Protein AF-A0A0K2VBG8-F1 (afdb_monomer)

Structure (mmCIF, N/CA/C/O backbone):
data_AF-A0A0K2VBG8-F1
#
_entry.id   AF-A0A0K2VBG8-F1
#
loop_
_atom_site.group_PDB
_atom_site.id
_atom_site.type_symbol
_atom_site.label_atom_id
_atom_site.label_alt_id
_atom_site.label_comp_id
_atom_site.label_asym_id
_atom_site.label_entity_id
_atom_site.label_seq_id
_atom_site.pdbx_PDB_ins_code
_atom_site.Cartn_x
_atom_site.Cartn_y
_atom_site.Cartn_z
_atom_site.occupancy
_atom_site.B_iso_or_equiv
_atom_site.auth_seq_id
_atom_site.auth_comp_id
_atom_site.auth_asym_id
_atom_site.auth_atom_id
_atom_site.pdbx_PDB_model_num
ATOM 1 N N . MET A 1 1 ? -28.329 21.927 23.639 1.00 55.88 1 MET A N 1
ATOM 2 C CA . MET A 1 1 ? -26.854 22.041 23.561 1.00 55.88 1 MET A CA 1
ATOM 3 C C . MET A 1 1 ? -26.170 21.257 24.676 1.00 55.88 1 MET A C 1
ATOM 5 O O . MET A 1 1 ? -25.236 20.538 24.361 1.00 55.88 1 MET A O 1
ATOM 9 N N . GLU A 1 2 ? -26.655 21.292 25.924 1.00 59.06 2 GLU A N 1
ATOM 10 C CA . GLU A 1 2 ? -26.082 20.496 27.032 1.00 59.06 2 GLU A CA 1
ATOM 11 C C . GLU A 1 2 ? -26.087 18.975 26.795 1.00 59.06 2 GLU A C 1
ATOM 13 O O . GLU A 1 2 ? -25.087 18.321 27.072 1.00 59.06 2 GLU A O 1
ATOM 18 N N . ASP A 1 3 ? -27.149 18.410 26.210 1.00 63.66 3 ASP A N 1
ATOM 19 C CA . ASP A 1 3 ? -27.203 16.967 25.909 1.00 63.66 3 ASP A CA 1
ATOM 20 C C . ASP A 1 3 ? -26.217 16.540 24.812 1.00 63.66 3 ASP A C 1
ATOM 22 O O . ASP A 1 3 ? -25.711 15.422 24.822 1.00 63.66 3 ASP A O 1
ATOM 26 N N . TYR A 1 4 ? -25.891 17.451 23.890 1.00 64.75 4 TYR A N 1
ATOM 27 C CA . TYR A 1 4 ? -24.921 17.203 22.822 1.00 64.75 4 TYR A CA 1
ATOM 28 C C . TYR A 1 4 ? -23.489 17.203 23.370 1.00 64.75 4 TYR A C 1
ATOM 30 O O . TYR A 1 4 ? -22.671 16.373 22.984 1.00 64.75 4 TYR A O 1
ATOM 38 N N . GLN A 1 5 ? -23.206 18.103 24.316 1.00 64.06 5 GLN A N 1
ATOM 39 C CA . GLN A 1 5 ? -21.929 18.154 25.022 1.00 64.06 5 GLN A CA 1
ATOM 40 C C . GLN A 1 5 ? -21.734 16.904 25.891 1.00 64.06 5 GLN A C 1
ATOM 42 O O . GLN A 1 5 ? -20.703 16.250 25.797 1.00 64.06 5 GLN A O 1
ATOM 47 N N . LYS A 1 6 ? -22.768 16.505 26.649 1.00 69.31 6 LYS A N 1
ATOM 48 C CA . LYS A 1 6 ? -22.758 15.268 27.448 1.00 69.31 6 LYS A CA 1
ATOM 49 C C . LYS A 1 6 ? -22.556 14.020 26.592 1.00 69.31 6 LYS A C 1
ATOM 51 O O . LYS A 1 6 ? -21.836 13.118 27.005 1.00 69.31 6 LYS A O 1
ATOM 56 N N . PHE A 1 7 ? -23.160 13.972 25.404 1.00 68.38 7 PHE A N 1
ATOM 57 C CA . PHE A 1 7 ? -22.950 12.879 24.458 1.00 68.38 7 PHE A CA 1
ATOM 58 C C . PHE A 1 7 ? -21.497 12.825 23.959 1.00 68.38 7 PHE A C 1
ATOM 60 O O . PHE A 1 7 ? -20.875 11.766 24.013 1.00 68.38 7 PHE A O 1
ATOM 67 N N . LEU A 1 8 ? -20.923 13.960 23.546 1.00 68.25 8 LEU A N 1
ATOM 68 C CA . LEU A 1 8 ? -19.526 14.033 23.094 1.00 68.25 8 LEU A CA 1
ATOM 69 C C . LEU A 1 8 ? -18.527 13.666 24.202 1.00 68.25 8 LEU A C 1
ATOM 71 O O . LEU A 1 8 ? -17.570 12.938 23.945 1.00 68.25 8 LEU A O 1
ATOM 75 N N . ASP A 1 9 ? -18.775 14.110 25.433 1.00 72.88 9 ASP A N 1
ATOM 76 C CA . ASP A 1 9 ? -17.940 13.771 26.590 1.00 72.88 9 ASP A CA 1
ATOM 77 C C . ASP A 1 9 ? -18.089 12.292 26.990 1.00 72.88 9 ASP A C 1
ATOM 79 O O . ASP A 1 9 ? -17.132 11.668 27.453 1.00 72.88 9 ASP A O 1
ATOM 83 N N . SER A 1 10 ? -19.267 11.698 26.766 1.00 79.69 10 SER A N 1
ATOM 84 C CA . SER A 1 10 ? -19.489 10.265 26.990 1.00 79.69 10 SER A CA 1
ATOM 85 C C . SER A 1 10 ? -18.790 9.383 25.955 1.00 79.69 10 SER A C 1
ATOM 87 O O . SER A 1 10 ? -18.362 8.286 26.298 1.00 79.69 10 SER A O 1
ATOM 89 N N . ASP A 1 11 ? -18.625 9.865 24.720 1.00 83.12 11 ASP A N 1
ATOM 90 C CA . ASP A 1 11 ? -17.969 9.124 23.639 1.00 83.12 11 ASP A CA 1
ATOM 91 C C . ASP A 1 11 ? -16.439 9.190 23.731 1.00 83.12 11 ASP A C 1
ATOM 93 O O . ASP A 1 11 ? -15.748 8.309 23.222 1.00 83.12 11 ASP A O 1
ATOM 97 N N . ARG A 1 12 ? -15.888 10.213 24.394 1.00 86.38 12 ARG A N 1
ATOM 98 C CA . ARG A 1 12 ? -14.443 10.397 24.542 1.00 86.38 12 ARG A CA 1
ATOM 99 C C . ARG A 1 12 ? -13.805 9.300 25.400 1.00 86.38 12 ARG A C 1
ATOM 101 O O . ARG A 1 12 ? -14.376 8.850 26.396 1.00 86.38 12 ARG A O 1
ATOM 108 N N . VAL A 1 13 ? -12.593 8.907 25.010 1.00 87.44 13 VAL A N 1
ATOM 109 C CA . VAL A 1 13 ? -11.794 7.880 25.680 1.00 87.44 13 VAL A CA 1
ATOM 110 C C . VAL A 1 13 ? -10.335 8.312 25.773 1.00 87.44 13 VAL A C 1
ATOM 112 O O . VAL A 1 13 ? -9.731 8.653 24.756 1.00 87.44 13 VAL A O 1
ATOM 115 N N . ASP A 1 14 ? -9.757 8.230 26.972 1.00 84.44 14 ASP A N 1
ATOM 116 C CA . ASP A 1 14 ? -8.347 8.540 27.229 1.00 84.44 14 ASP A CA 1
ATOM 117 C C . ASP A 1 14 ? -7.528 7.287 27.637 1.00 84.44 14 ASP A C 1
ATOM 119 O O . ASP A 1 14 ? -6.297 7.341 27.699 1.00 84.44 14 ASP A O 1
ATOM 123 N N . SER A 1 15 ? -8.169 6.127 27.867 1.00 84.56 15 SER A N 1
ATOM 124 C CA . SER A 1 15 ? -7.482 4.852 28.161 1.00 84.56 15 SER A CA 1
ATOM 125 C C . SER A 1 15 ? -8.162 3.616 27.558 1.00 84.56 15 SER A C 1
ATOM 127 O O . SER A 1 15 ? -9.363 3.611 27.306 1.00 84.56 15 SER A O 1
ATOM 129 N N . ILE A 1 16 ? -7.420 2.514 27.381 1.00 82.31 16 ILE A N 1
ATOM 130 C CA . ILE A 1 16 ? -7.996 1.253 26.872 1.00 82.31 16 ILE A CA 1
ATOM 131 C C . ILE A 1 16 ? -9.047 0.650 27.819 1.00 82.31 16 ILE A C 1
ATOM 133 O O . ILE A 1 16 ? -9.994 0.014 27.370 1.00 82.31 16 ILE A O 1
ATOM 137 N N . ARG A 1 17 ? -8.910 0.870 29.133 1.00 82.75 17 ARG A N 1
ATOM 138 C CA . ARG A 1 17 ? -9.894 0.417 30.129 1.00 82.75 17 ARG A CA 1
ATOM 139 C C . ARG A 1 17 ? -11.214 1.151 29.957 1.00 82.75 17 ARG A C 1
ATOM 141 O O . ARG A 1 17 ? -12.262 0.525 29.902 1.00 82.75 17 ARG A O 1
ATOM 148 N N . GLU A 1 18 ? -11.132 2.463 29.785 1.00 84.44 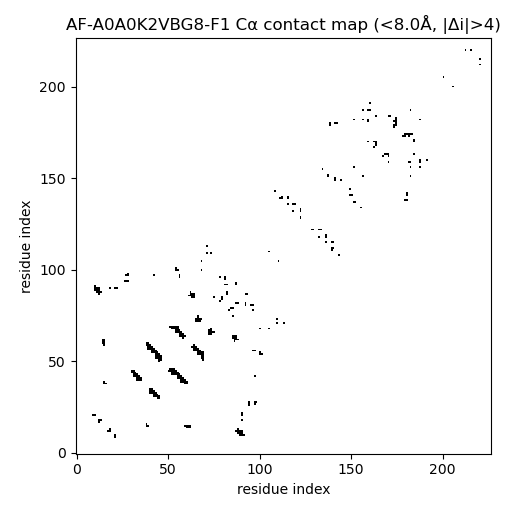18 GLU A N 1
ATOM 149 C CA . GLU A 1 18 ? -12.296 3.292 29.501 1.00 84.44 18 GLU A CA 1
ATOM 150 C C . GLU A 1 18 ? -12.928 2.923 28.149 1.00 84.44 18 GLU A C 1
ATOM 152 O O . GLU A 1 18 ? -14.151 2.892 28.043 1.00 84.44 18 GLU A O 1
ATOM 157 N N . LEU A 1 19 ? -12.123 2.545 27.144 1.00 84.00 19 LEU A N 1
ATOM 158 C CA . LEU A 1 19 ? -12.640 2.001 25.884 1.00 84.00 19 LEU A CA 1
ATOM 159 C C . LEU A 1 19 ? -13.444 0.718 26.124 1.00 84.00 19 LEU A C 1
ATOM 161 O O . LEU A 1 19 ? -14.563 0.604 25.643 1.00 84.00 19 LEU A O 1
ATOM 165 N N . LEU A 1 20 ? -12.887 -0.231 26.879 1.00 81.62 20 LEU A N 1
ATOM 166 C CA . LEU A 1 20 ? -13.519 -1.518 27.190 1.00 81.62 20 LEU A CA 1
ATOM 167 C C . LEU A 1 20 ? -14.830 -1.369 27.972 1.00 81.62 20 LEU A C 1
ATOM 169 O O . LEU A 1 20 ? -15.749 -2.165 27.781 1.00 81.62 20 LEU A O 1
ATOM 173 N N . GLU A 1 21 ? -14.900 -0.381 28.863 1.00 83.25 21 GLU A N 1
ATOM 174 C CA . GLU A 1 21 ? -16.080 -0.104 29.685 1.00 83.25 21 GLU A CA 1
ATOM 175 C C . GLU A 1 21 ? -17.174 0.625 28.901 1.00 83.25 21 GLU A C 1
ATOM 177 O O . GLU A 1 21 ? -18.350 0.284 29.029 1.00 83.25 21 GLU A O 1
ATOM 182 N N . LYS A 1 22 ? -16.799 1.619 28.086 1.00 84.44 22 LYS A N 1
ATOM 183 C CA . LYS A 1 22 ? -17.754 2.469 27.362 1.00 84.44 22 LYS A CA 1
ATOM 184 C C . LYS A 1 22 ? -18.194 1.897 26.016 1.00 84.44 22 LYS A C 1
ATOM 186 O O . LYS A 1 22 ? -19.244 2.288 25.510 1.00 84.44 22 LYS A O 1
ATOM 191 N N . PHE A 1 23 ? -17.406 1.016 25.401 1.00 82.50 23 PHE A N 1
ATOM 192 C CA . PHE A 1 23 ? -17.707 0.520 24.064 1.00 82.50 23 PHE A CA 1
ATOM 193 C C . PHE A 1 23 ? -18.925 -0.413 24.072 1.00 82.50 23 PHE A C 1
ATOM 195 O O . PHE A 1 23 ? -18.891 -1.527 24.599 1.00 82.50 23 PHE A O 1
ATOM 202 N N . ASP A 1 24 ? -20.012 0.034 23.440 1.00 82.38 24 ASP A N 1
ATOM 203 C CA . ASP A 1 24 ? -21.194 -0.799 23.248 1.00 82.38 24 ASP A CA 1
ATOM 204 C C . ASP A 1 24 ? -20.928 -1.861 22.173 1.00 82.38 24 ASP A C 1
ATOM 206 O O . ASP A 1 24 ? -20.841 -1.570 20.977 1.00 82.38 24 ASP A O 1
ATOM 210 N N . ARG A 1 25 ? -20.855 -3.124 22.605 1.00 81.75 25 ARG A N 1
ATOM 211 C CA . ARG A 1 25 ? -20.649 -4.294 21.737 1.00 81.75 25 ARG A CA 1
ATOM 212 C C . ARG A 1 25 ? -21.747 -4.474 20.689 1.00 81.75 25 ARG A C 1
ATOM 214 O O . ARG A 1 25 ? -21.520 -5.147 19.690 1.00 81.75 25 ARG A O 1
ATOM 221 N N . ARG A 1 26 ? -22.917 -3.850 20.860 1.00 79.06 26 ARG A N 1
ATOM 222 C CA . ARG A 1 26 ? -23.976 -3.829 19.834 1.00 79.06 26 ARG A CA 1
ATOM 223 C C . ARG A 1 26 ? -23.564 -3.064 18.577 1.00 79.06 26 ARG A C 1
ATOM 225 O O . ARG A 1 26 ? -24.128 -3.309 17.517 1.00 79.06 26 ARG A O 1
ATOM 232 N N . ASN A 1 27 ? -22.571 -2.179 18.679 1.00 79.88 27 ASN A N 1
ATOM 233 C CA . ASN A 1 27 ? -22.027 -1.438 17.543 1.00 79.88 27 ASN A CA 1
ATOM 234 C C . ASN A 1 27 ? -21.047 -2.263 16.700 1.00 79.88 27 ASN A C 1
ATOM 236 O O . ASN A 1 27 ? -20.559 -1.761 15.688 1.00 79.88 27 ASN A O 1
ATOM 240 N N . ILE A 1 28 ? -20.737 -3.503 17.095 1.00 84.00 28 ILE A N 1
ATOM 241 C CA . ILE A 1 28 ? -19.895 -4.404 16.310 1.00 84.00 28 ILE A CA 1
ATOM 242 C C . ILE A 1 28 ? -20.727 -4.946 15.135 1.00 84.00 28 ILE A C 1
ATOM 244 O O . ILE A 1 28 ? -21.752 -5.598 15.353 1.00 84.00 28 ILE A O 1
ATOM 248 N N . PRO A 1 29 ? -20.313 -4.710 13.875 1.00 84.44 29 PRO A N 1
ATOM 249 C CA . PRO A 1 29 ? -20.977 -5.310 12.724 1.00 84.44 29 PRO A CA 1
ATOM 250 C C . PRO A 1 29 ? -20.983 -6.845 12.792 1.00 84.44 29 PRO A C 1
ATOM 252 O O . PRO A 1 29 ? -20.017 -7.460 13.230 1.00 84.44 29 PRO A O 1
ATOM 255 N N . SER A 1 30 ? -22.034 -7.477 12.264 1.00 83.25 30 SER A N 1
ATOM 256 C CA . SER A 1 30 ? -22.142 -8.944 12.219 1.00 83.25 30 SER A CA 1
ATOM 257 C C . SER A 1 30 ? -20.940 -9.623 11.542 1.00 83.25 30 SER A C 1
ATOM 259 O O . SER A 1 30 ? -20.428 -9.115 10.538 1.00 83.25 30 SER A O 1
ATOM 261 N N . GLY A 1 31 ? -20.531 -10.790 12.053 1.00 83.12 31 GLY A N 1
ATOM 262 C CA . GLY A 1 31 ? -19.409 -11.570 11.509 1.00 83.12 31 GLY A CA 1
ATOM 263 C C . GLY A 1 31 ? -18.024 -11.034 11.889 1.00 83.12 31 GLY A C 1
ATOM 264 O O . GLY A 1 31 ? -17.063 -11.248 11.147 1.00 83.12 31 GLY A O 1
ATOM 265 N N . ILE A 1 32 ? -17.944 -10.293 12.997 1.00 90.19 32 ILE A N 1
ATOM 266 C CA . ILE A 1 32 ? -16.699 -9.807 13.589 1.00 90.19 32 ILE A CA 1
ATOM 267 C C . ILE A 1 32 ? -16.618 -10.334 15.018 1.00 90.19 32 ILE A C 1
ATOM 269 O O . ILE A 1 32 ? -17.532 -10.114 15.811 1.00 90.19 32 ILE A O 1
ATOM 273 N N . ASP A 1 33 ? -15.505 -10.981 15.333 1.00 87.81 33 ASP A N 1
ATOM 274 C CA . ASP A 1 33 ? -15.191 -11.479 16.663 1.00 87.81 33 ASP A CA 1
ATOM 275 C C . ASP A 1 33 ? -14.290 -10.485 17.402 1.00 87.81 33 ASP A C 1
ATOM 277 O O . ASP A 1 33 ? -13.347 -9.927 16.831 1.00 87.81 33 ASP A O 1
ATOM 281 N N . GLU A 1 34 ? -14.584 -10.266 18.683 1.00 90.38 34 GLU A N 1
ATOM 282 C CA . GLU A 1 34 ? -13.767 -9.475 19.606 1.00 90.38 34 GLU A CA 1
ATOM 283 C C . GLU A 1 34 ? -12.874 -10.413 20.430 1.00 90.38 34 GLU A C 1
ATOM 285 O O . GLU A 1 34 ? -13.344 -11.351 21.074 1.00 90.38 34 GLU A O 1
ATOM 290 N N . ILE A 1 35 ? -11.575 -10.129 20.452 1.00 88.75 35 ILE A N 1
ATOM 291 C CA . ILE A 1 35 ? -10.572 -10.804 21.269 1.00 88.75 35 ILE A CA 1
ATOM 292 C C . ILE A 1 35 ? -9.856 -9.750 22.107 1.00 88.75 35 ILE A C 1
ATOM 294 O O . ILE A 1 35 ? -9.122 -8.915 21.584 1.00 88.75 35 ILE A O 1
ATOM 298 N N . SER A 1 36 ? -10.012 -9.835 23.423 1.00 84.00 36 SER A N 1
ATOM 299 C CA . SER A 1 36 ? -9.360 -8.933 24.375 1.00 84.00 36 SER A CA 1
ATOM 300 C C . SER A 1 36 ? -8.302 -9.699 25.179 1.00 84.00 36 SER A C 1
ATOM 302 O O . SER A 1 36 ? -8.616 -10.688 25.843 1.00 84.00 36 SER A O 1
ATOM 304 N N . ARG A 1 37 ? -7.029 -9.279 25.101 1.00 82.31 37 ARG A N 1
ATOM 305 C CA . ARG A 1 37 ? -5.892 -9.878 25.834 1.00 82.31 37 ARG A CA 1
ATOM 306 C C . ARG A 1 37 ? -4.874 -8.810 26.230 1.00 82.31 37 ARG A C 1
ATOM 308 O O . ARG A 1 37 ? -4.533 -7.974 25.410 1.00 82.31 37 ARG A O 1
ATOM 315 N N . ASN A 1 38 ? -4.333 -8.888 27.451 1.00 73.00 38 ASN A N 1
ATOM 316 C CA . ASN A 1 38 ? -3.189 -8.083 27.916 1.00 73.00 38 ASN A CA 1
ATOM 317 C C . ASN A 1 38 ? -3.294 -6.570 27.611 1.00 73.00 38 ASN A C 1
ATOM 319 O O . ASN A 1 38 ? -2.364 -5.999 27.053 1.00 73.00 38 ASN A O 1
ATOM 323 N N . ASN A 1 39 ? -4.416 -5.923 27.954 1.00 81.19 39 ASN A N 1
ATOM 324 C CA . ASN A 1 39 ? -4.671 -4.503 27.643 1.00 81.19 39 ASN A CA 1
ATOM 325 C C . ASN A 1 39 ? -4.640 -4.153 26.137 1.00 81.19 39 ASN A C 1
ATOM 327 O O . ASN A 1 39 ? -4.465 -2.994 25.769 1.00 81.19 39 ASN A O 1
ATOM 331 N N . GLU A 1 40 ? -4.852 -5.131 25.261 1.00 86.12 40 GLU A N 1
ATOM 332 C CA . GLU A 1 40 ? -5.076 -4.931 23.834 1.00 86.12 40 GLU A CA 1
ATOM 333 C C . GLU A 1 40 ? -6.457 -5.470 23.452 1.00 86.12 40 GLU A C 1
ATOM 335 O O . GLU A 1 40 ? -6.916 -6.493 23.975 1.00 86.12 40 GLU A O 1
ATOM 340 N N . MET A 1 41 ? -7.104 -4.791 22.509 1.00 88.12 41 MET A N 1
ATOM 341 C CA . MET A 1 41 ? -8.331 -5.267 21.875 1.00 88.12 41 MET A CA 1
ATOM 342 C C . MET A 1 41 ? -8.047 -5.588 20.417 1.00 88.12 41 MET A C 1
ATOM 344 O O . MET A 1 41 ? -7.433 -4.796 19.703 1.00 88.12 41 MET A O 1
ATOM 348 N N . MET A 1 42 ? -8.511 -6.738 19.958 1.00 91.38 42 MET A N 1
ATOM 349 C CA . MET A 1 42 ? -8.444 -7.142 18.566 1.00 91.38 42 MET A CA 1
ATOM 350 C C . MET A 1 42 ? -9.841 -7.495 18.082 1.00 91.38 42 MET A C 1
ATOM 352 O O . MET A 1 42 ? -10.545 -8.275 18.707 1.00 91.38 42 MET A O 1
ATOM 356 N N . PHE A 1 43 ? -10.222 -6.940 16.945 1.00 92.62 43 PHE A N 1
ATOM 357 C CA . PHE A 1 43 ? -11.432 -7.291 16.225 1.00 92.62 43 PHE A CA 1
ATOM 358 C C . PHE A 1 43 ? -11.021 -7.963 14.926 1.00 92.62 43 PHE A C 1
ATOM 360 O O . PHE A 1 43 ? -10.133 -7.455 14.237 1.00 92.62 43 PHE A O 1
ATOM 367 N N . LEU A 1 44 ? -11.643 -9.079 14.574 1.00 93.38 44 LEU A N 1
ATOM 368 C CA . LEU A 1 44 ? -11.330 -9.792 13.340 1.00 93.38 44 LEU A CA 1
ATOM 369 C C . LEU A 1 44 ? -12.588 -10.304 12.660 1.00 93.38 44 LEU A C 1
ATOM 371 O O . LEU A 1 44 ? -13.563 -10.637 13.319 1.00 93.38 44 LEU A O 1
ATOM 375 N N . SER A 1 45 ? -12.555 -10.371 11.335 1.00 92.44 45 SER A N 1
ATOM 376 C CA . SER A 1 45 ? -13.566 -11.068 10.547 1.00 92.44 45 SER A CA 1
ATOM 377 C C . SER A 1 45 ? -12.902 -12.240 9.846 1.00 92.44 45 SER A C 1
ATOM 379 O O . SER A 1 45 ? -11.913 -12.049 9.134 1.00 92.44 45 SER A O 1
ATOM 381 N N . PHE A 1 46 ? -13.423 -13.441 10.074 1.00 88.69 46 PHE A N 1
ATOM 382 C CA . PHE A 1 46 ? -12.916 -14.668 9.473 1.00 88.69 46 PHE A CA 1
ATOM 383 C C . PHE A 1 46 ? -13.791 -15.084 8.290 1.00 88.69 46 PHE A C 1
ATOM 385 O O . PHE A 1 46 ? -15.018 -15.116 8.389 1.00 88.69 46 PHE A O 1
ATOM 392 N N . ASP A 1 47 ? -13.149 -15.390 7.171 1.00 87.19 47 ASP A N 1
ATOM 393 C CA . ASP A 1 47 ? -13.784 -15.973 6.002 1.00 87.19 47 ASP A CA 1
ATOM 394 C C . ASP A 1 47 ? -13.693 -17.499 6.091 1.00 87.19 47 ASP A C 1
ATOM 396 O O . ASP A 1 47 ? -12.623 -18.090 5.938 1.00 87.19 47 ASP A O 1
ATOM 400 N N . TRP A 1 48 ? -14.834 -18.134 6.353 1.00 85.19 48 TRP A N 1
ATOM 401 C CA . TRP A 1 48 ? -14.935 -19.584 6.489 1.00 85.19 48 TRP A CA 1
ATOM 402 C C . TRP A 1 48 ? -14.746 -20.335 5.168 1.00 85.19 48 TRP A C 1
ATOM 404 O O . TRP A 1 48 ? -14.350 -21.498 5.206 1.00 85.19 48 TRP A O 1
ATOM 414 N N . GLU A 1 49 ? -15.007 -19.704 4.019 1.00 86.38 49 GLU A N 1
ATOM 415 C CA . GLU A 1 49 ? -14.867 -20.352 2.709 1.00 86.38 49 GLU A CA 1
ATOM 416 C C . GLU A 1 49 ? -13.393 -20.488 2.330 1.00 86.38 49 GLU A C 1
ATOM 418 O O . GLU A 1 49 ? -12.939 -21.564 1.944 1.00 86.38 49 GLU A O 1
ATOM 423 N N . ASN A 1 50 ? -12.637 -19.401 2.501 1.00 82.12 50 ASN A N 1
ATOM 424 C CA . ASN A 1 50 ? -11.214 -19.349 2.168 1.00 82.12 50 ASN A CA 1
ATOM 425 C C . ASN A 1 50 ? -10.300 -19.737 3.343 1.00 82.12 50 ASN A C 1
ATOM 427 O O . ASN A 1 50 ? -9.097 -19.874 3.152 1.00 82.12 50 ASN A O 1
ATOM 431 N N . GLN A 1 51 ? -10.857 -19.942 4.542 1.00 86.12 51 GLN A N 1
ATOM 432 C CA . GLN A 1 51 ? -10.124 -20.216 5.788 1.00 86.12 51 GLN A CA 1
ATOM 433 C C . GLN A 1 51 ? -9.083 -19.141 6.136 1.00 86.12 51 GLN A C 1
ATOM 435 O O . GLN A 1 51 ? -8.010 -19.430 6.668 1.00 86.12 51 GLN A O 1
ATOM 440 N N . GLU A 1 52 ? -9.409 -17.880 5.867 1.00 86.00 52 GLU A N 1
ATOM 441 C CA . GLU A 1 52 ? -8.498 -16.752 6.043 1.00 86.00 52 GLU A CA 1
ATOM 442 C C . GLU A 1 52 ? -9.139 -15.627 6.859 1.00 86.00 52 GLU A C 1
ATOM 444 O O . GLU A 1 52 ? -10.351 -15.414 6.856 1.00 86.00 52 GLU A O 1
ATOM 449 N N . ILE A 1 53 ? -8.308 -14.846 7.551 1.00 88.12 53 ILE A N 1
ATOM 450 C CA . ILE A 1 53 ? -8.767 -13.604 8.178 1.00 88.12 53 ILE A CA 1
ATOM 451 C C . ILE A 1 53 ? -9.015 -12.590 7.062 1.00 88.12 53 ILE A C 1
ATOM 453 O O . ILE A 1 53 ? -8.084 -12.193 6.371 1.00 88.12 53 ILE A O 1
ATOM 457 N N . ARG A 1 54 ? -10.254 -12.124 6.902 1.00 87.69 54 ARG A N 1
ATOM 458 C CA . ARG A 1 54 ? -10.611 -11.122 5.892 1.00 87.69 54 ARG A CA 1
ATOM 459 C C . ARG A 1 54 ? -10.082 -9.740 6.256 1.00 87.69 54 ARG A C 1
ATOM 461 O O . ARG A 1 54 ? -9.529 -9.044 5.411 1.00 87.69 54 ARG A O 1
ATOM 468 N N . PHE A 1 55 ? -10.239 -9.334 7.511 1.00 91.69 55 PHE A N 1
ATOM 469 C CA . PHE A 1 55 ? -9.656 -8.105 8.042 1.00 91.69 55 PHE A CA 1
ATOM 470 C C . PHE A 1 55 ? -9.502 -8.189 9.556 1.00 91.69 55 PHE A C 1
ATOM 472 O O . PHE A 1 55 ? -10.177 -8.980 10.219 1.00 91.69 55 PHE A O 1
ATOM 479 N N . SER A 1 56 ? -8.644 -7.334 10.105 1.00 93.12 56 SER A N 1
ATOM 480 C CA . SER A 1 56 ? -8.528 -7.143 11.544 1.00 93.12 56 SER A CA 1
ATOM 481 C C . SER A 1 56 ? -8.239 -5.691 11.923 1.00 93.12 56 SER A C 1
ATOM 483 O O . SER A 1 56 ? -7.616 -4.927 11.184 1.00 93.12 56 SER A O 1
ATOM 485 N N . LEU A 1 57 ? -8.717 -5.307 13.101 1.00 93.44 57 LEU A N 1
ATOM 486 C CA . LEU A 1 57 ? -8.395 -4.062 13.782 1.00 93.44 57 LEU A CA 1
ATOM 487 C C . LEU A 1 57 ? -7.785 -4.426 15.129 1.00 93.44 57 LEU A C 1
ATOM 489 O O . LEU A 1 57 ? -8.439 -5.047 15.959 1.00 93.44 57 LEU A O 1
ATOM 493 N N . LYS A 1 58 ? -6.550 -4.002 15.364 1.00 92.69 58 LYS A N 1
ATOM 494 C CA . LYS A 1 58 ? -5.890 -4.099 16.662 1.00 92.69 58 LYS A CA 1
ATOM 495 C C . LYS A 1 58 ? -5.798 -2.714 17.291 1.00 92.69 58 LYS A C 1
ATOM 497 O O . LYS A 1 58 ? -5.293 -1.785 16.664 1.00 92.69 58 LYS A O 1
ATOM 502 N N . VAL A 1 59 ? -6.242 -2.599 18.536 1.00 91.88 59 VAL A N 1
ATOM 503 C CA . VAL A 1 59 ? -6.104 -1.423 19.395 1.00 91.88 59 VAL A CA 1
ATOM 504 C C . VAL A 1 59 ? -5.131 -1.772 20.516 1.00 91.88 59 VAL A C 1
ATOM 506 O O . VAL A 1 59 ? -5.365 -2.692 21.298 1.00 91.88 59 VAL A O 1
ATOM 509 N N . GLN A 1 60 ? -4.014 -1.055 20.555 1.00 90.38 60 GLN A N 1
ATOM 510 C CA . GLN A 1 60 ? -2.969 -1.219 21.563 1.00 90.38 60 GLN A CA 1
ATOM 511 C C . GLN A 1 60 ? -3.330 -0.472 22.856 1.00 90.38 60 GLN A C 1
ATOM 513 O O . GLN A 1 60 ? -4.166 0.431 22.848 1.00 90.38 60 GLN A O 1
ATOM 518 N N . GLU A 1 61 ? -2.639 -0.781 23.954 1.00 87.06 61 GLU A N 1
ATOM 519 C CA . GLU A 1 61 ? -2.845 -0.143 25.266 1.00 87.06 61 GLU A CA 1
ATOM 520 C C . GLU A 1 61 ? -2.760 1.395 25.221 1.00 87.06 61 GLU A C 1
ATOM 522 O O . GLU A 1 61 ? -3.513 2.098 25.891 1.00 87.06 61 GLU A O 1
ATOM 527 N N . ASN A 1 62 ? -1.879 1.932 24.375 1.00 87.75 62 ASN A N 1
ATOM 528 C CA . ASN A 1 62 ? -1.697 3.371 24.151 1.00 87.75 62 ASN A CA 1
ATOM 529 C C . ASN A 1 62 ? -2.720 3.987 23.170 1.00 87.75 62 ASN A C 1
ATOM 531 O O . ASN A 1 62 ? -2.480 5.083 22.647 1.00 87.75 62 ASN A O 1
ATOM 535 N N . LEU A 1 63 ? -3.803 3.259 22.878 1.00 87.19 63 LEU A N 1
ATOM 536 C CA . LEU A 1 63 ? -4.868 3.585 21.928 1.00 87.19 63 LEU A CA 1
ATOM 537 C C . LEU A 1 63 ? -4.415 3.712 20.467 1.00 87.19 63 LEU A C 1
ATOM 539 O O . LEU A 1 63 ? -5.193 4.165 19.627 1.00 87.19 63 LEU A O 1
ATOM 543 N N . LYS A 1 64 ? -3.182 3.312 20.122 1.00 90.31 64 LYS A N 1
ATOM 544 C CA . LYS A 1 64 ? -2.754 3.235 18.720 1.00 90.31 64 LYS A CA 1
ATOM 545 C C . LYS A 1 64 ? -3.456 2.090 18.011 1.00 90.31 64 LYS A C 1
ATOM 547 O O . LYS A 1 64 ? -3.681 1.027 18.590 1.00 90.31 64 LYS A O 1
ATOM 552 N N . ILE A 1 65 ? -3.733 2.305 16.732 1.00 91.81 65 ILE A N 1
ATOM 553 C CA . ILE A 1 65 ? -4.429 1.332 15.896 1.00 91.81 65 ILE A CA 1
ATOM 554 C C . ILE A 1 65 ? -3.501 0.700 14.867 1.00 91.81 65 ILE A C 1
ATOM 556 O O . ILE A 1 65 ? -2.627 1.353 14.293 1.00 91.81 65 ILE A O 1
ATOM 560 N N . GLN A 1 66 ? -3.734 -0.578 14.603 1.00 91.44 66 GLN A N 1
ATOM 561 C CA . GLN A 1 66 ? -3.202 -1.286 13.451 1.00 91.44 66 GLN A CA 1
ATOM 562 C C . GLN A 1 66 ? -4.374 -1.932 12.720 1.00 91.44 66 GLN A C 1
ATOM 564 O O . GLN A 1 66 ? -5.210 -2.595 13.328 1.00 91.44 66 GLN A O 1
ATOM 569 N N . LEU A 1 67 ? -4.446 -1.697 11.418 1.00 91.56 67 LEU A N 1
ATOM 570 C CA . LEU A 1 67 ? -5.527 -2.156 10.561 1.00 91.56 67 LEU A CA 1
ATOM 571 C C . LEU A 1 67 ? -4.937 -3.111 9.539 1.00 91.56 67 LEU A C 1
ATOM 573 O O . LEU A 1 67 ? -3.923 -2.785 8.920 1.00 91.56 67 LEU A O 1
ATOM 577 N N . TYR A 1 68 ? -5.583 -4.248 9.340 1.00 89.88 68 TYR A N 1
ATOM 578 C CA . TYR A 1 68 ? -5.192 -5.220 8.335 1.00 89.88 68 TYR A CA 1
ATOM 579 C C . TYR A 1 68 ? -6.396 -5.614 7.490 1.00 89.88 68 TYR A C 1
ATOM 581 O O . TYR A 1 68 ? -7.497 -5.784 8.006 1.00 89.88 68 TYR A O 1
ATOM 589 N N . HIS A 1 69 ? -6.177 -5.787 6.193 1.00 87.94 69 HIS A N 1
ATOM 590 C CA . HIS A 1 69 ? -7.080 -6.497 5.296 1.00 87.94 69 HIS A CA 1
ATOM 591 C C . HIS A 1 69 ? -6.309 -7.698 4.755 1.00 87.94 69 HIS A C 1
ATOM 593 O O . HIS A 1 69 ? -5.281 -7.529 4.098 1.00 87.94 69 HIS A O 1
ATOM 599 N N . GLN A 1 70 ? -6.762 -8.909 5.066 1.00 84.56 70 GLN A N 1
ATOM 600 C CA . GLN A 1 70 ? -6.001 -10.142 4.867 1.00 84.56 70 GLN A CA 1
ATOM 601 C C . GLN A 1 70 ? -4.608 -10.051 5.513 1.00 84.56 70 GLN A C 1
ATOM 603 O O . GLN A 1 70 ? -4.484 -9.743 6.698 1.00 84.56 70 GLN A O 1
ATOM 608 N N . THR A 1 71 ? -3.546 -10.273 4.739 1.00 80.75 71 THR A N 1
ATOM 609 C CA . THR A 1 71 ? -2.148 -10.184 5.188 1.00 80.75 71 THR A CA 1
ATOM 610 C C . THR A 1 71 ? -1.558 -8.778 5.041 1.00 80.75 71 THR A C 1
ATOM 612 O O . THR A 1 71 ? -0.359 -8.572 5.250 1.00 80.75 71 THR A O 1
ATOM 615 N N . MET A 1 72 ? -2.375 -7.796 4.650 1.00 81.94 72 MET A N 1
ATOM 616 C CA . MET A 1 72 ? -1.928 -6.460 4.280 1.00 81.94 72 MET A CA 1
ATOM 617 C C . MET A 1 72 ? -2.244 -5.433 5.351 1.00 81.94 72 MET A C 1
ATOM 619 O O . MET A 1 72 ? -3.407 -5.228 5.687 1.00 81.94 72 MET A O 1
ATOM 623 N N . GLN A 1 73 ? -1.221 -4.728 5.831 1.00 87.31 73 GLN A N 1
ATOM 624 C CA . GLN A 1 73 ? -1.431 -3.596 6.723 1.00 87.31 73 GLN A CA 1
ATOM 625 C C . GLN A 1 73 ? -1.984 -2.401 5.937 1.00 87.31 73 GLN A C 1
ATOM 627 O O . GLN A 1 73 ? -1.397 -1.966 4.946 1.00 87.31 73 GLN A O 1
ATOM 632 N N . ILE A 1 74 ? -3.106 -1.850 6.394 1.00 86.19 74 ILE A N 1
ATOM 633 C CA . ILE A 1 74 ? -3.717 -0.666 5.794 1.00 86.19 74 ILE A CA 1
ATOM 634 C C . ILE A 1 74 ? -2.996 0.581 6.323 1.00 86.19 74 ILE A C 1
ATOM 636 O O . ILE A 1 74 ? -2.902 0.768 7.544 1.00 86.19 74 ILE A O 1
ATOM 640 N N . PRO A 1 75 ? -2.508 1.466 5.438 1.00 84.44 75 PRO A N 1
ATOM 641 C CA . PRO A 1 75 ? -1.920 2.731 5.844 1.00 84.44 75 PRO A CA 1
ATOM 642 C C . PRO A 1 75 ? -2.914 3.606 6.612 1.00 84.44 75 PRO A C 1
ATOM 644 O O . PRO A 1 75 ? -4.052 3.810 6.195 1.00 84.44 75 PRO A O 1
ATOM 647 N N . LEU A 1 76 ? -2.454 4.233 7.696 1.00 86.69 76 LEU A N 1
ATOM 648 C CA . LEU A 1 76 ? -3.291 5.140 8.492 1.00 86.69 76 LEU A CA 1
ATOM 649 C C . LEU A 1 76 ? -3.758 6.373 7.704 1.00 86.69 76 LEU A C 1
ATOM 651 O O . LEU A 1 76 ? -4.741 7.003 8.084 1.00 86.69 76 LEU A O 1
ATOM 655 N N . SER A 1 77 ? -3.087 6.709 6.594 1.00 83.88 77 SER A N 1
ATOM 656 C CA . SER A 1 77 ? -3.544 7.733 5.646 1.00 83.88 77 SER A CA 1
ATOM 657 C C . SER A 1 77 ? -4.956 7.473 5.134 1.00 83.88 77 SER A C 1
ATOM 659 O O . SER A 1 77 ? -5.710 8.427 4.950 1.00 83.88 77 SER A O 1
ATOM 661 N N . ASP A 1 78 ? -5.317 6.204 4.950 1.00 81.56 78 ASP A N 1
ATOM 662 C CA . ASP A 1 78 ? -6.557 5.798 4.290 1.00 81.56 78 ASP A CA 1
ATOM 663 C C . ASP A 1 78 ? -7.757 5.955 5.238 1.00 81.56 78 ASP A C 1
ATOM 665 O O . ASP A 1 78 ? -8.880 6.200 4.801 1.00 81.56 78 ASP A O 1
ATOM 669 N N . VAL A 1 79 ? -7.499 5.950 6.550 1.00 86.81 79 VAL A N 1
ATOM 670 C CA . VAL A 1 79 ? -8.497 6.126 7.617 1.00 86.81 79 VAL A CA 1
ATOM 671 C C . VAL A 1 79 ? -8.387 7.464 8.353 1.00 86.81 79 VAL A C 1
ATOM 673 O O . VAL A 1 79 ? -9.033 7.652 9.383 1.00 86.81 79 VAL A O 1
ATOM 676 N N . ARG A 1 80 ? -7.623 8.439 7.834 1.00 86.62 80 ARG A N 1
ATOM 677 C CA . ARG A 1 80 ? -7.489 9.781 8.452 1.00 86.62 80 ARG A CA 1
ATOM 678 C C . ARG A 1 80 ? -8.815 10.512 8.646 1.00 86.62 80 ARG A C 1
ATOM 680 O O . ARG A 1 80 ? -8.922 11.369 9.519 1.00 86.62 80 ARG A O 1
ATOM 687 N N . HIS A 1 81 ? -9.802 10.191 7.815 1.00 85.44 81 HIS A N 1
ATOM 688 C CA . HIS A 1 81 ? -11.154 10.729 7.911 1.00 85.44 81 HIS A CA 1
ATOM 689 C C . HIS A 1 81 ? -11.912 10.215 9.151 1.00 85.44 81 HIS A C 1
ATOM 691 O O . HIS A 1 81 ? -12.845 10.877 9.590 1.00 85.44 81 HIS A O 1
ATOM 697 N N . ILE A 1 82 ? -11.481 9.088 9.736 1.00 86.50 82 ILE A N 1
ATOM 698 C CA . ILE A 1 82 ? -12.052 8.477 10.947 1.00 86.50 82 ILE A CA 1
ATOM 699 C C . ILE A 1 82 ? -11.168 8.779 12.167 1.00 86.50 82 ILE A C 1
ATOM 701 O O . ILE A 1 82 ? -11.651 9.289 13.176 1.00 86.50 82 ILE A O 1
ATOM 705 N N . CYS A 1 83 ? -9.857 8.529 12.059 1.00 85.38 83 CYS A N 1
ATOM 706 C CA . CYS A 1 83 ? -8.873 8.762 13.121 1.00 85.38 83 CYS A CA 1
ATOM 707 C C . CYS A 1 83 ? -7.774 9.721 12.645 1.00 85.38 83 CYS A C 1
ATOM 709 O O . CYS A 1 83 ? -6.874 9.337 11.897 1.00 85.38 83 CYS A O 1
ATOM 711 N N . LYS A 1 84 ? -7.807 10.970 13.124 1.00 77.44 84 LYS A N 1
ATOM 712 C CA . LYS A 1 84 ? -6.837 12.008 12.728 1.00 77.44 84 LYS A CA 1
ATOM 713 C C . LYS A 1 84 ? -5.429 11.771 13.287 1.00 77.44 84 LYS A C 1
ATOM 715 O O . LYS A 1 84 ? -4.451 12.002 12.582 1.00 77.44 84 LYS A O 1
ATOM 720 N N . GLU A 1 85 ? -5.318 11.292 14.527 1.00 74.44 85 GLU A N 1
ATOM 721 C CA . GLU A 1 85 ? -4.052 11.263 15.282 1.00 74.44 85 GLU A CA 1
ATOM 722 C C . GLU A 1 85 ? -3.414 9.871 15.399 1.00 74.44 85 GLU A C 1
ATOM 724 O O . GLU A 1 85 ? -2.575 9.637 16.266 1.00 74.44 85 GLU A O 1
ATOM 729 N N . SER A 1 86 ? -3.786 8.918 14.533 1.00 80.31 86 SER A N 1
ATOM 730 C CA . SER A 1 86 ? -3.319 7.515 14.624 1.00 80.31 86 SER A CA 1
ATOM 731 C C . SER A 1 86 ? -3.654 6.821 15.958 1.00 80.31 86 SER A C 1
ATOM 733 O O . SER A 1 86 ? -3.133 5.743 16.250 1.00 80.31 86 SER A O 1
ATOM 735 N N . LYS A 1 87 ? -4.517 7.449 16.760 1.00 88.19 87 LYS A N 1
ATOM 736 C CA . LYS A 1 87 ? -5.006 6.994 18.054 1.00 88.19 87 LYS A CA 1
ATOM 737 C C . LYS A 1 87 ? -6.523 7.075 18.087 1.00 88.19 87 LYS A C 1
ATOM 739 O O . LYS A 1 87 ? -7.112 7.937 17.430 1.00 88.19 87 LYS A O 1
ATOM 744 N N . ILE A 1 88 ? -7.120 6.191 18.872 1.00 87.56 88 ILE A N 1
ATOM 745 C CA . ILE A 1 88 ? -8.536 6.256 19.214 1.00 87.56 88 ILE A CA 1
ATOM 746 C C . ILE A 1 88 ? -8.718 7.321 20.289 1.00 87.56 88 ILE A C 1
ATOM 748 O O . ILE A 1 88 ? -8.056 7.279 21.319 1.00 87.56 88 ILE A O 1
ATOM 752 N N . THR A 1 89 ? -9.600 8.275 20.027 1.00 88.44 89 THR A N 1
ATOM 753 C CA . THR A 1 89 ? -10.006 9.330 20.966 1.00 88.44 89 THR A CA 1
ATOM 754 C C . THR A 1 89 ? -11.471 9.195 21.370 1.00 88.44 89 THR A C 1
ATOM 756 O O . THR A 1 89 ? -11.907 9.859 22.305 1.00 88.44 89 THR A O 1
ATOM 759 N N . ALA A 1 90 ? -12.243 8.381 20.642 1.00 88.44 90 ALA A N 1
ATOM 760 C CA . ALA A 1 90 ? -13.670 8.203 20.859 1.00 88.44 90 ALA A CA 1
ATOM 761 C C . ALA A 1 90 ? -14.122 6.762 20.575 1.00 88.44 90 ALA A C 1
ATOM 763 O O . ALA A 1 90 ? -13.606 6.123 19.655 1.00 88.44 90 ALA A O 1
ATOM 764 N N . THR A 1 91 ? -15.103 6.252 21.324 1.00 88.31 91 THR A N 1
ATOM 765 C CA . THR A 1 91 ? -15.608 4.875 21.159 1.00 88.31 91 THR A CA 1
ATOM 766 C C . THR A 1 91 ? -16.232 4.656 19.778 1.00 88.31 91 THR A C 1
ATOM 768 O O . THR A 1 91 ? -16.024 3.615 19.148 1.00 88.31 91 THR A O 1
ATOM 771 N N . SER A 1 92 ? -16.917 5.675 19.253 1.00 88.00 92 SER A N 1
ATOM 772 C CA . SER A 1 92 ? -17.551 5.679 17.931 1.00 88.00 92 SER A CA 1
ATOM 773 C C . SER A 1 92 ? -16.568 5.447 16.775 1.00 88.00 92 SER A C 1
ATOM 775 O O . SER A 1 92 ? -16.948 4.901 15.730 1.00 88.00 92 SER A O 1
ATOM 777 N N . GLN A 1 93 ? -15.287 5.793 16.956 1.00 90.56 93 GLN A N 1
ATOM 778 C CA . GLN A 1 93 ? -14.247 5.548 15.955 1.00 90.56 93 GLN A CA 1
ATOM 779 C C . GLN A 1 93 ? -14.016 4.055 15.739 1.00 90.56 93 GLN A C 1
ATOM 781 O O . GLN A 1 93 ? -13.813 3.651 14.599 1.00 90.56 93 GLN A O 1
ATOM 786 N N . VAL A 1 94 ? -14.103 3.222 16.783 1.00 90.38 94 VAL A N 1
ATOM 787 C CA . VAL A 1 94 ? -13.952 1.764 16.649 1.00 90.38 94 VAL A CA 1
ATOM 788 C C . VAL A 1 94 ? -15.041 1.211 15.730 1.00 90.38 94 VAL A C 1
ATOM 790 O O . VAL A 1 94 ? -14.728 0.582 14.724 1.00 90.38 94 VAL A O 1
ATOM 793 N N . GLY A 1 95 ? -16.315 1.508 16.011 1.00 88.94 95 GLY A N 1
ATOM 794 C CA . GLY A 1 95 ? -17.437 1.046 15.182 1.00 88.94 95 GLY A CA 1
ATOM 795 C C . GLY A 1 95 ? -17.358 1.555 13.738 1.00 88.94 95 GLY A C 1
ATOM 796 O O . GLY A 1 95 ? -17.610 0.808 12.787 1.00 88.94 95 GLY A O 1
ATOM 797 N N . SER A 1 96 ? -16.922 2.806 13.562 1.00 90.50 96 SER A N 1
ATOM 798 C CA . SER A 1 96 ? -16.694 3.407 12.243 1.00 90.50 96 SER A CA 1
ATOM 799 C C . SER A 1 96 ? -15.567 2.706 11.477 1.00 90.50 96 SER A C 1
ATOM 801 O O . SER A 1 96 ? -15.730 2.399 10.298 1.00 90.50 96 SER A O 1
ATOM 803 N N . LEU A 1 97 ? -14.448 2.392 12.141 1.00 91.25 97 LEU A N 1
ATOM 804 C CA . LEU A 1 97 ? -13.330 1.644 11.558 1.00 91.25 97 LEU A CA 1
ATOM 805 C C . LEU A 1 97 ? -13.750 0.224 11.166 1.00 91.25 97 LEU A C 1
ATOM 807 O O . LEU A 1 97 ? -13.423 -0.216 10.068 1.00 91.25 97 LEU A O 1
ATOM 811 N N . LEU A 1 98 ? -14.504 -0.480 12.014 1.00 91.19 98 LEU A N 1
ATOM 812 C CA . LEU A 1 98 ? -15.009 -1.824 11.706 1.00 91.19 98 LEU A CA 1
ATOM 813 C C . LEU A 1 98 ? -15.960 -1.814 10.505 1.00 91.19 98 LEU A C 1
ATOM 815 O O . LEU A 1 98 ? -15.860 -2.665 9.621 1.00 91.19 98 LEU A O 1
ATOM 819 N N . SER A 1 99 ? -16.850 -0.825 10.437 1.00 89.12 99 SER A N 1
ATOM 820 C CA . SER A 1 99 ? -17.770 -0.646 9.306 1.00 89.12 99 SER A CA 1
ATOM 821 C C . SER A 1 99 ? -17.022 -0.304 8.013 1.00 89.12 99 SER A C 1
ATOM 823 O O . SER A 1 99 ? -17.334 -0.833 6.942 1.00 89.12 99 SER A O 1
ATOM 825 N N . TYR A 1 100 ? -15.986 0.530 8.112 1.00 89.75 100 TYR A N 1
ATOM 826 C CA . TYR A 1 100 ? -15.093 0.835 7.000 1.00 89.75 100 TYR A CA 1
ATOM 827 C C . TYR A 1 100 ? -14.357 -0.421 6.519 1.00 89.75 100 TYR A C 1
ATOM 829 O O . TYR A 1 100 ? -14.423 -0.741 5.339 1.00 89.75 100 TYR A O 1
ATOM 837 N N . LEU A 1 101 ? -13.742 -1.190 7.420 1.00 88.56 101 LEU A N 1
ATOM 838 C CA . LEU A 1 101 ? -13.034 -2.429 7.080 1.00 88.56 101 LEU A CA 1
ATOM 839 C C . LEU A 1 101 ? -13.948 -3.474 6.435 1.00 88.56 101 LEU A C 1
ATOM 841 O O . LEU A 1 101 ? -13.552 -4.126 5.473 1.00 88.56 101 LEU A O 1
ATOM 845 N N . LYS A 1 102 ? -15.189 -3.598 6.918 1.00 87.69 102 LYS A N 1
ATOM 846 C CA . LYS A 1 102 ? -16.183 -4.516 6.349 1.00 87.69 102 LYS A CA 1
ATOM 847 C C . LYS A 1 102 ? -16.624 -4.116 4.940 1.00 87.69 102 LYS A C 1
ATOM 849 O O . LYS A 1 102 ? -16.892 -4.989 4.117 1.00 87.69 102 LYS A O 1
ATOM 854 N N . SER A 1 103 ? -16.716 -2.815 4.667 1.00 87.38 103 SER A N 1
ATOM 855 C CA . SER A 1 103 ? -17.073 -2.289 3.341 1.00 87.38 103 SER A CA 1
ATOM 856 C C . SER A 1 103 ? -15.872 -2.144 2.403 1.00 87.38 103 SER A C 1
ATOM 858 O O . SER A 1 103 ? -16.054 -1.973 1.195 1.00 87.38 103 SER A O 1
ATOM 860 N N . LEU A 1 104 ? -14.651 -2.239 2.935 1.00 82.06 104 LEU A N 1
ATOM 861 C CA . LEU A 1 104 ? -13.437 -2.118 2.155 1.00 82.06 104 LEU A CA 1
ATOM 862 C C . LEU A 1 104 ? -13.355 -3.262 1.144 1.00 82.06 104 LEU A C 1
ATOM 864 O O . LEU A 1 104 ? -13.331 -4.444 1.480 1.00 82.06 104 LEU A O 1
ATOM 868 N N . THR A 1 105 ? -13.284 -2.881 -0.123 1.00 73.06 105 THR A N 1
ATOM 869 C CA . THR A 1 105 ? -12.874 -3.772 -1.201 1.00 73.06 105 THR A CA 1
ATOM 870 C C . THR A 1 105 ? -11.386 -3.551 -1.425 1.00 73.06 105 THR A C 1
ATOM 872 O O . THR A 1 105 ? -10.912 -2.412 -1.413 1.00 73.06 105 THR A O 1
ATOM 875 N N . CYS A 1 106 ? -10.620 -4.636 -1.551 1.00 69.50 106 CYS A N 1
ATOM 876 C CA . CYS A 1 106 ? -9.167 -4.547 -1.640 1.00 69.50 106 CYS A CA 1
ATOM 877 C C . CYS A 1 106 ? -8.760 -3.633 -2.808 1.00 69.50 106 CYS A C 1
ATOM 879 O O . CYS A 1 106 ? -9.076 -3.895 -3.971 1.00 69.50 106 CYS A O 1
ATOM 881 N N . SER A 1 107 ? -8.088 -2.523 -2.496 1.00 75.31 107 SER A N 1
ATOM 882 C CA . SER A 1 107 ? -7.651 -1.568 -3.512 1.00 75.31 107 SER A CA 1
ATOM 883 C C . SER A 1 107 ? -6.587 -2.211 -4.399 1.00 75.31 107 SER A C 1
ATOM 885 O O . SER A 1 107 ? -5.632 -2.801 -3.895 1.00 75.31 107 SER A O 1
ATOM 887 N N . LYS A 1 108 ? -6.684 -2.029 -5.723 1.00 79.06 108 LYS A N 1
ATOM 888 C CA . LYS A 1 108 ? -5.658 -2.494 -6.680 1.00 79.06 108 LYS A CA 1
ATOM 889 C C . LYS A 1 108 ? -4.249 -2.043 -6.277 1.00 79.06 108 LYS A C 1
ATOM 891 O O . LYS A 1 108 ? -3.293 -2.793 -6.426 1.00 79.06 108 LYS A O 1
ATOM 896 N N . LYS A 1 109 ? -4.133 -0.831 -5.724 1.00 81.31 109 LYS A N 1
ATOM 897 C CA . LYS A 1 109 ? -2.869 -0.276 -5.226 1.00 81.31 109 LYS A CA 1
ATOM 898 C C . LYS A 1 109 ? -2.321 -1.071 -4.040 1.00 81.31 109 LYS A C 1
ATOM 900 O O . LYS A 1 109 ? -1.118 -1.284 -3.961 1.00 81.31 109 LYS A O 1
ATOM 905 N N . LEU A 1 110 ? -3.201 -1.505 -3.139 1.00 78.31 110 LEU A N 1
ATOM 906 C CA . LEU A 1 110 ? -2.834 -2.307 -1.978 1.00 78.31 110 LEU A CA 1
ATOM 907 C C . LEU A 1 110 ? -2.273 -3.658 -2.454 1.00 78.31 110 LEU A C 1
ATOM 909 O O . LEU A 1 110 ? -1.128 -3.964 -2.157 1.00 78.31 110 LEU A O 1
ATOM 913 N N . ILE A 1 111 ? -2.994 -4.375 -3.322 1.00 83.94 111 ILE A N 1
ATOM 914 C CA . ILE A 1 111 ? -2.544 -5.660 -3.895 1.00 83.94 111 ILE A CA 1
ATOM 915 C C . ILE A 1 111 ? -1.166 -5.537 -4.561 1.00 83.94 111 ILE A C 1
ATOM 917 O O . ILE A 1 111 ? -0.273 -6.344 -4.313 1.00 83.94 111 ILE A O 1
ATOM 921 N N . ILE A 1 112 ? -0.973 -4.508 -5.389 1.00 87.06 112 ILE A N 1
ATOM 922 C CA . ILE A 1 112 ? 0.288 -4.317 -6.112 1.00 87.06 112 ILE A CA 1
ATOM 923 C C . ILE A 1 112 ? 1.433 -3.970 -5.157 1.00 87.06 112 ILE A C 1
ATOM 925 O O . ILE A 1 112 ? 2.530 -4.494 -5.327 1.00 87.06 112 ILE A O 1
ATOM 929 N N . ASN A 1 113 ? 1.187 -3.171 -4.115 1.00 85.38 113 ASN A N 1
ATOM 930 C CA . ASN A 1 113 ? 2.190 -2.932 -3.078 1.00 85.38 113 ASN A CA 1
ATOM 931 C C . ASN A 1 113 ? 2.601 -4.237 -2.378 1.00 85.38 113 ASN A C 1
ATOM 933 O O . ASN A 1 113 ? 3.785 -4.419 -2.111 1.00 85.38 113 ASN A O 1
ATOM 937 N N . LYS A 1 114 ? 1.671 -5.181 -2.151 1.00 83.69 114 LYS A N 1
ATOM 938 C CA . LYS A 1 114 ? 2.042 -6.494 -1.597 1.00 83.69 114 LYS A CA 1
ATOM 939 C C . LYS A 1 114 ? 2.919 -7.293 -2.533 1.00 83.69 114 LYS A C 1
ATOM 941 O O . LYS A 1 114 ? 3.886 -7.905 -2.096 1.00 83.69 114 LYS A O 1
ATOM 946 N N . ALA A 1 115 ? 2.553 -7.310 -3.811 1.00 88.50 115 ALA A N 1
ATOM 947 C CA . ALA A 1 115 ? 3.329 -8.001 -4.825 1.00 88.50 115 ALA A CA 1
ATOM 948 C C . ALA A 1 115 ? 4.756 -7.440 -4.879 1.00 88.50 115 ALA A C 1
ATOM 950 O O . ALA A 1 115 ? 5.705 -8.213 -4.935 1.00 88.50 115 ALA A O 1
ATOM 951 N N . VAL A 1 116 ? 4.910 -6.115 -4.777 1.00 90.12 116 VAL A N 1
ATOM 952 C CA . VAL A 1 116 ? 6.217 -5.456 -4.663 1.00 90.12 116 VAL A CA 1
ATOM 953 C C . VAL A 1 116 ? 6.984 -5.943 -3.431 1.00 90.12 116 VAL A C 1
ATOM 955 O O . VAL A 1 116 ? 8.109 -6.394 -3.598 1.00 90.12 116 VAL A O 1
ATOM 958 N N . GLU A 1 117 ? 6.385 -5.933 -2.233 1.00 87.88 117 GLU A N 1
ATOM 959 C CA . GLU A 1 117 ? 7.043 -6.417 -1.002 1.00 87.88 117 GLU A CA 1
ATOM 960 C C . GLU A 1 117 ? 7.525 -7.874 -1.126 1.00 87.88 117 GLU A C 1
ATOM 962 O O . GLU A 1 117 ? 8.642 -8.208 -0.730 1.00 87.88 117 GLU A O 1
ATOM 967 N N . LEU A 1 118 ? 6.688 -8.750 -1.691 1.00 87.19 118 LEU A N 1
ATOM 968 C CA . LEU A 1 118 ? 7.027 -10.160 -1.893 1.00 87.19 118 LEU A CA 1
ATOM 969 C C . LEU A 1 118 ? 8.172 -10.318 -2.899 1.00 87.19 118 LEU A C 1
ATOM 971 O O . LEU A 1 118 ? 9.118 -11.057 -2.639 1.00 87.19 118 LEU A O 1
ATOM 975 N N . LEU A 1 119 ? 8.127 -9.605 -4.024 1.00 88.81 119 LEU A N 1
ATOM 976 C CA . LEU A 1 119 ? 9.195 -9.651 -5.024 1.00 88.81 119 LEU A CA 1
ATOM 977 C C . LEU A 1 119 ? 10.516 -9.102 -4.467 1.00 88.81 119 LEU A C 1
ATOM 979 O O . LEU A 1 119 ? 11.565 -9.686 -4.719 1.00 88.81 119 LEU A O 1
ATOM 983 N N . GLU A 1 120 ? 10.470 -8.034 -3.669 1.00 88.00 120 GLU A N 1
ATOM 984 C CA . GLU A 1 120 ? 11.652 -7.476 -3.003 1.00 88.00 120 GLU A CA 1
ATOM 985 C C . GLU A 1 120 ? 12.287 -8.466 -2.021 1.00 88.00 120 GLU A C 1
ATOM 987 O O . GLU A 1 120 ? 13.511 -8.584 -2.000 1.00 88.00 120 GLU A O 1
ATOM 992 N N . SER A 1 121 ? 11.489 -9.232 -1.263 1.00 84.62 121 SER A N 1
ATOM 993 C CA . SER A 1 121 ? 12.043 -10.276 -0.383 1.00 84.62 121 SER A CA 1
ATOM 994 C C . SER A 1 121 ? 12.802 -11.364 -1.148 1.00 84.62 121 SER A C 1
ATOM 996 O O . SER A 1 121 ? 13.847 -11.815 -0.694 1.00 84.62 121 SER A O 1
ATOM 998 N N . VAL A 1 122 ? 12.347 -11.723 -2.354 1.00 80.31 122 VAL A N 1
ATOM 999 C CA . VAL A 1 122 ? 13.011 -12.738 -3.187 1.00 80.31 122 VAL A CA 1
ATOM 1000 C C . VAL A 1 122 ? 14.349 -12.233 -3.733 1.00 80.31 122 VAL A C 1
ATOM 1002 O O . VAL A 1 122 ? 15.297 -13.008 -3.837 1.00 80.31 122 VAL A O 1
ATOM 1005 N N . VAL A 1 123 ? 14.444 -10.942 -4.071 1.00 78.94 123 VAL A N 1
ATOM 1006 C CA . VAL A 1 123 ? 15.693 -10.326 -4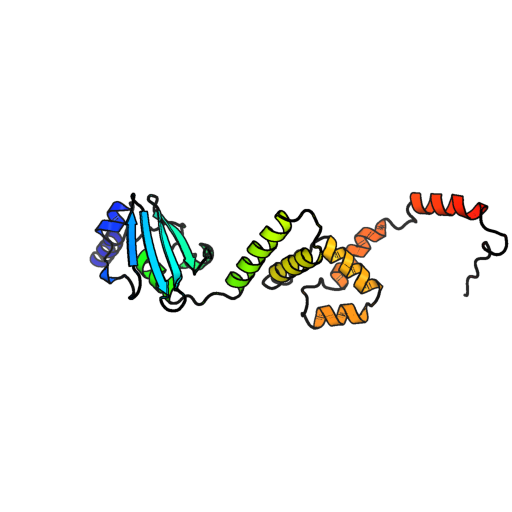.557 1.00 78.94 123 VAL A CA 1
ATOM 1007 C C . VAL A 1 123 ? 16.753 -10.267 -3.455 1.00 78.94 123 VAL A C 1
ATOM 1009 O O . VAL A 1 123 ? 17.931 -10.458 -3.738 1.00 78.94 123 VAL A O 1
ATOM 1012 N N . LEU A 1 124 ? 16.351 -10.044 -2.200 1.00 71.25 124 LEU A N 1
ATOM 1013 C CA . LEU A 1 124 ? 17.277 -10.007 -1.061 1.00 71.25 124 LEU A CA 1
ATOM 1014 C C . LEU A 1 124 ? 17.887 -11.380 -0.740 1.00 71.25 124 LEU A C 1
ATOM 1016 O O . LEU A 1 124 ? 19.037 -11.445 -0.307 1.00 71.25 124 LEU A O 1
ATOM 1020 N N . ASP A 1 125 ? 17.141 -12.460 -0.976 1.00 63.78 125 ASP A N 1
ATOM 1021 C CA . ASP A 1 125 ? 17.549 -13.825 -0.626 1.00 63.78 125 ASP A CA 1
ATOM 1022 C C . ASP A 1 125 ? 18.415 -14.512 -1.703 1.00 63.78 125 ASP A C 1
ATOM 1024 O O . ASP A 1 125 ? 19.043 -15.540 -1.433 1.00 63.78 125 ASP A O 1
ATOM 1028 N N . GLN A 1 126 ? 18.484 -13.971 -2.927 1.00 64.44 126 GLN A N 1
ATOM 1029 C CA . GLN A 1 126 ? 19.261 -14.560 -4.023 1.00 64.44 126 GLN A CA 1
ATOM 1030 C C . GLN A 1 126 ? 20.582 -13.821 -4.281 1.00 64.44 126 GLN A C 1
ATOM 1032 O O . GLN A 1 126 ? 20.620 -12.630 -4.556 1.00 64.44 126 GLN A O 1
ATOM 1037 N N . VAL A 1 127 ? 21.688 -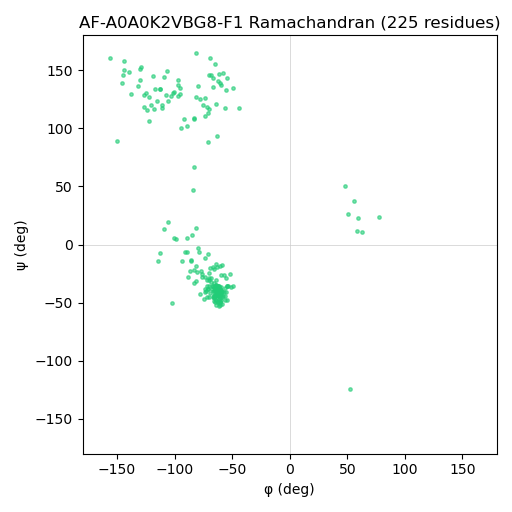14.576 -4.304 1.00 56.03 127 VAL A N 1
ATOM 1038 C CA . VAL A 1 127 ? 23.046 -14.093 -4.653 1.00 56.03 127 VAL A CA 1
ATOM 1039 C C . VAL A 1 127 ? 23.185 -13.764 -6.157 1.00 56.03 127 VAL A C 1
ATOM 1041 O O . VAL A 1 127 ? 24.195 -13.215 -6.591 1.00 56.03 127 VAL A O 1
ATOM 1044 N N . SER A 1 128 ? 22.181 -14.092 -6.977 1.00 58.06 128 SER A N 1
ATOM 1045 C CA . SER A 1 128 ? 22.188 -13.853 -8.424 1.00 58.06 128 SER A CA 1
ATOM 1046 C C . SER A 1 128 ? 21.351 -12.626 -8.789 1.00 58.06 128 SER A C 1
ATOM 1048 O O . SER A 1 128 ? 20.199 -12.515 -8.381 1.00 58.06 128 SER A O 1
ATOM 1050 N N . GLU A 1 129 ? 21.918 -11.721 -9.593 1.00 64.50 129 GLU A N 1
ATOM 1051 C CA . GLU A 1 129 ? 21.238 -10.532 -10.120 1.00 64.50 129 GLU A CA 1
ATOM 1052 C C . GLU A 1 129 ? 20.057 -10.910 -11.033 1.00 64.50 129 GLU A C 1
ATOM 1054 O O . GLU A 1 129 ? 20.208 -11.065 -12.252 1.00 64.50 129 GLU A O 1
ATOM 1059 N N . VAL A 1 130 ? 18.845 -10.995 -10.483 1.00 77.00 130 VAL A N 1
ATOM 1060 C CA . VAL A 1 130 ? 17.632 -11.173 -11.291 1.00 77.00 130 VAL A CA 1
ATOM 1061 C C . VAL A 1 130 ? 17.157 -9.817 -11.824 1.00 77.00 130 VAL A C 1
ATOM 1063 O O . VAL A 1 130 ? 16.080 -9.334 -11.488 1.00 77.00 130 VAL A O 1
ATOM 1066 N N . ARG A 1 131 ? 17.944 -9.202 -12.720 1.00 78.06 131 ARG A N 1
ATOM 1067 C CA . ARG A 1 131 ? 17.684 -7.857 -13.294 1.00 78.06 131 ARG A CA 1
ATOM 1068 C C . ARG A 1 131 ? 16.279 -7.677 -13.887 1.00 78.06 131 ARG A C 1
ATOM 1070 O O . ARG A 1 131 ? 15.783 -6.561 -14.005 1.00 78.06 131 ARG A O 1
ATOM 1077 N N . HIS A 1 132 ? 15.637 -8.767 -14.307 1.00 84.88 132 HIS A N 1
ATOM 1078 C CA . HIS A 1 132 ? 14.262 -8.746 -14.819 1.00 84.88 132 HIS A CA 1
ATOM 1079 C C . HIS A 1 132 ? 13.236 -8.512 -13.704 1.00 84.88 132 HIS A C 1
ATOM 1081 O O . HIS A 1 132 ? 12.250 -7.813 -13.925 1.00 84.88 132 HIS A O 1
ATOM 1087 N N . VAL A 1 133 ? 13.480 -9.049 -12.505 1.00 86.88 133 VAL A N 1
ATOM 1088 C CA . VAL A 1 133 ? 12.632 -8.823 -11.329 1.00 86.88 133 VAL A CA 1
ATOM 1089 C C . VAL A 1 133 ? 12.760 -7.377 -10.862 1.00 86.88 133 VAL A C 1
ATOM 1091 O O . VAL A 1 133 ? 11.732 -6.747 -10.632 1.00 86.88 133 VAL A O 1
ATOM 1094 N N . ASP A 1 134 ? 13.968 -6.805 -10.847 1.00 87.69 134 ASP A N 1
ATOM 1095 C CA . ASP A 1 134 ? 14.170 -5.382 -10.526 1.00 87.69 134 ASP A CA 1
ATOM 1096 C C . ASP A 1 134 ? 13.384 -4.464 -11.466 1.00 87.69 134 ASP A C 1
ATOM 1098 O O . ASP A 1 134 ? 12.706 -3.532 -11.026 1.00 87.69 134 ASP A O 1
ATOM 1102 N N . PHE A 1 135 ? 13.419 -4.764 -12.769 1.00 90.19 135 PHE A N 1
ATOM 1103 C CA . PHE A 1 135 ? 12.624 -4.042 -13.756 1.00 90.19 135 PHE A CA 1
ATOM 1104 C C . PHE A 1 135 ? 11.123 -4.157 -13.458 1.00 90.19 135 PHE A C 1
ATOM 1106 O O . PHE A 1 135 ? 10.432 -3.141 -13.437 1.00 90.19 135 PHE A O 1
ATOM 1113 N N . ILE A 1 136 ? 10.613 -5.364 -13.187 1.00 91.81 136 ILE A N 1
ATOM 1114 C CA . ILE A 1 136 ? 9.193 -5.584 -12.864 1.00 91.81 136 ILE A CA 1
ATOM 1115 C C . ILE A 1 136 ? 8.795 -4.819 -11.596 1.00 91.81 136 ILE A C 1
ATOM 1117 O O . ILE A 1 136 ? 7.784 -4.117 -11.607 1.00 91.81 136 ILE A O 1
ATOM 1121 N N . ILE A 1 137 ? 9.594 -4.900 -10.528 1.00 91.69 137 ILE A N 1
ATOM 1122 C CA . ILE A 1 137 ? 9.369 -4.168 -9.275 1.00 91.69 137 ILE A CA 1
ATOM 1123 C C . ILE A 1 137 ? 9.269 -2.665 -9.551 1.00 91.69 137 ILE A C 1
ATOM 1125 O O . ILE A 1 137 ? 8.336 -2.004 -9.089 1.00 91.69 137 ILE A O 1
ATOM 1129 N N . GLU A 1 138 ? 10.202 -2.117 -10.331 1.00 92.31 138 GLU A N 1
ATOM 1130 C CA . GLU A 1 138 ? 10.184 -0.705 -10.700 1.00 92.31 138 GLU A CA 1
ATOM 1131 C C . GLU A 1 138 ? 8.919 -0.341 -11.495 1.00 92.31 138 GLU A C 1
ATOM 1133 O O . GLU A 1 138 ? 8.259 0.650 -11.173 1.00 92.31 138 GLU A O 1
ATOM 1138 N N . GLN A 1 139 ? 8.516 -1.159 -12.474 1.00 94.00 139 GLN A N 1
ATOM 1139 C CA . GLN A 1 139 ? 7.288 -0.929 -13.243 1.00 94.00 139 GLN A CA 1
ATOM 1140 C C . GLN A 1 139 ? 6.033 -0.930 -12.358 1.00 94.00 139 GLN A C 1
ATOM 1142 O O . GLN A 1 139 ? 5.188 -0.041 -12.489 1.00 94.00 139 GLN A O 1
ATOM 1147 N N . LEU A 1 140 ? 5.931 -1.865 -11.409 1.00 93.12 140 LEU A N 1
ATOM 1148 C CA . LEU A 1 140 ? 4.811 -1.938 -10.465 1.00 93.12 140 LEU A CA 1
ATOM 1149 C C . LEU A 1 140 ? 4.739 -0.696 -9.562 1.00 93.12 140 LEU A C 1
ATOM 1151 O O . LEU A 1 140 ? 3.657 -0.136 -9.366 1.00 93.12 140 LEU A O 1
ATOM 1155 N N . LYS A 1 141 ? 5.885 -0.205 -9.071 1.00 91.25 141 LYS A N 1
ATOM 1156 C CA . LYS A 1 141 ? 5.965 1.041 -8.284 1.00 91.25 141 LYS A CA 1
ATOM 1157 C C . LYS A 1 141 ? 5.552 2.272 -9.100 1.00 91.25 141 LYS A C 1
ATOM 1159 O O . LYS A 1 141 ? 4.901 3.188 -8.587 1.00 91.25 141 LYS A O 1
ATOM 1164 N N . LEU A 1 142 ? 5.917 2.315 -10.380 1.00 92.31 142 LEU A N 1
ATOM 1165 C CA . LEU A 1 142 ? 5.614 3.441 -11.265 1.00 92.31 142 LEU A CA 1
ATOM 1166 C C . LEU A 1 142 ? 4.153 3.468 -11.738 1.00 92.31 142 LEU A C 1
ATOM 1168 O O . LEU A 1 142 ? 3.639 4.559 -12.003 1.00 92.31 142 LEU A O 1
ATOM 1172 N N . ALA A 1 143 ? 3.472 2.318 -11.785 1.00 90.38 143 ALA A N 1
ATOM 1173 C CA . ALA A 1 143 ? 2.112 2.178 -12.313 1.00 90.38 143 ALA A CA 1
ATOM 1174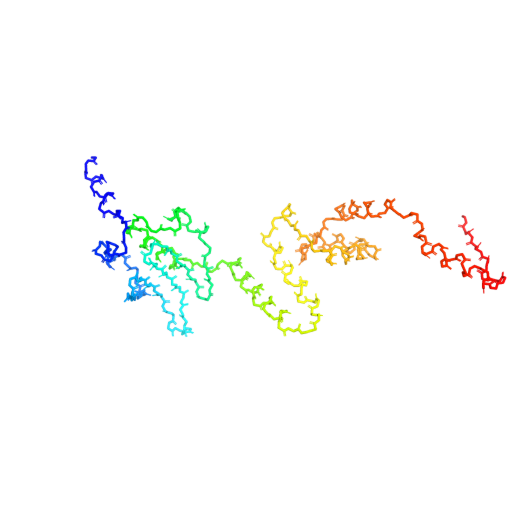 C C . ALA A 1 143 ? 1.081 3.099 -11.632 1.00 90.38 143 ALA A C 1
ATOM 1176 O O . ALA A 1 143 ? 0.223 3.674 -12.298 1.00 90.38 143 ALA A O 1
ATOM 1177 N N . PHE A 1 144 ? 1.193 3.307 -10.314 1.00 84.31 144 PHE A N 1
ATOM 1178 C CA . PHE A 1 144 ? 0.297 4.193 -9.548 1.00 84.31 144 PHE A CA 1
ATOM 1179 C C . PHE A 1 144 ? 0.879 5.586 -9.292 1.00 84.31 144 PHE A C 1
ATOM 1181 O O . PHE A 1 144 ? 0.278 6.394 -8.580 1.00 84.31 144 PHE A O 1
ATOM 1188 N N . THR A 1 145 ? 2.052 5.875 -9.852 1.00 86.19 145 THR A N 1
ATOM 1189 C CA . THR A 1 145 ? 2.735 7.152 -9.674 1.00 86.19 145 THR A CA 1
ATOM 1190 C C . THR A 1 145 ? 2.406 8.080 -10.837 1.00 86.19 145 THR A C 1
ATOM 1192 O O . THR A 1 145 ? 2.563 7.725 -12.008 1.00 86.19 145 THR A O 1
ATOM 1195 N N . THR A 1 146 ? 1.980 9.306 -10.525 1.00 85.19 146 THR A N 1
ATOM 1196 C CA . THR A 1 146 ? 1.687 10.311 -11.556 1.00 85.19 146 THR A CA 1
ATOM 1197 C C . THR A 1 146 ? 2.942 10.637 -12.370 1.00 85.19 146 THR A C 1
ATOM 1199 O O . THR A 1 146 ? 4.046 10.679 -11.828 1.00 85.19 146 THR A O 1
ATOM 1202 N N . LEU A 1 147 ? 2.790 10.935 -13.667 1.00 82.75 147 LEU A N 1
ATOM 1203 C CA . LEU A 1 147 ? 3.916 11.183 -14.585 1.00 82.75 147 LEU A CA 1
ATOM 1204 C C . LEU A 1 147 ? 4.954 12.188 -14.049 1.00 82.75 147 LEU A C 1
ATOM 1206 O O . LEU A 1 147 ? 6.149 12.014 -14.266 1.00 82.75 147 LEU A O 1
ATOM 1210 N N . LYS A 1 148 ? 4.514 13.222 -13.319 1.00 82.44 148 LYS A N 1
ATOM 1211 C CA . LYS A 1 148 ? 5.388 14.257 -12.729 1.00 82.44 148 LYS A CA 1
ATOM 1212 C C . LYS A 1 148 ? 6.183 13.760 -11.512 1.00 82.44 148 LYS A C 1
ATOM 1214 O O . LYS A 1 148 ? 7.258 14.283 -11.212 1.00 82.44 148 LYS A O 1
ATOM 1219 N N . GLN A 1 149 ? 5.644 12.777 -10.797 1.00 86.25 149 GLN A N 1
ATOM 1220 C CA . GLN A 1 149 ? 6.232 12.202 -9.588 1.00 86.25 149 GLN A CA 1
ATOM 1221 C C . GLN A 1 149 ? 7.087 10.968 -9.875 1.00 86.25 149 GLN A C 1
ATOM 1223 O O . GLN A 1 149 ? 7.862 10.578 -9.007 1.00 86.25 149 GLN A O 1
ATOM 1228 N N . ARG A 1 150 ? 6.991 10.378 -11.075 1.00 89.31 150 ARG A N 1
ATOM 1229 C CA . ARG A 1 150 ? 7.807 9.222 -11.462 1.00 89.31 150 ARG A CA 1
ATOM 1230 C C . ARG A 1 150 ? 9.298 9.543 -11.287 1.00 89.31 150 ARG A C 1
ATOM 1232 O O . ARG A 1 150 ? 9.782 10.621 -11.656 1.00 89.31 150 ARG A O 1
ATOM 1239 N N . ARG A 1 151 ? 10.012 8.608 -10.667 1.00 89.19 151 ARG A N 1
ATOM 1240 C CA . ARG A 1 151 ? 11.464 8.616 -10.484 1.00 89.19 151 ARG A CA 1
ATOM 1241 C C . ARG A 1 151 ? 11.967 7.289 -11.017 1.00 89.19 151 ARG A C 1
ATOM 1243 O O . ARG A 1 151 ? 11.542 6.250 -10.531 1.00 89.19 151 ARG A O 1
ATOM 1250 N N . TYR A 1 152 ? 12.802 7.365 -12.042 1.00 90.56 152 TYR A N 1
ATOM 1251 C CA . TYR A 1 152 ? 13.329 6.200 -12.736 1.00 90.56 152 TYR A CA 1
ATOM 1252 C C . TYR A 1 152 ? 14.715 5.870 -12.186 1.00 90.56 152 TYR A C 1
ATOM 1254 O O . TYR A 1 152 ? 15.499 6.779 -11.896 1.00 90.56 152 TYR A O 1
ATOM 1262 N N . SER A 1 153 ? 15.012 4.585 -12.060 1.00 89.94 153 SER A N 1
ATOM 1263 C CA . SER A 1 153 ? 16.329 4.081 -11.708 1.00 89.94 153 SER A CA 1
ATOM 1264 C C . SER A 1 153 ? 17.341 4.410 -12.806 1.00 89.94 153 SER A C 1
ATOM 1266 O O . SER A 1 153 ? 17.009 4.584 -13.984 1.00 89.94 153 SER A O 1
ATOM 1268 N N . GLN A 1 154 ? 18.618 4.477 -12.431 1.00 85.94 154 GLN A N 1
ATOM 1269 C CA . GLN A 1 154 ? 19.697 4.704 -13.391 1.00 85.94 154 GLN A CA 1
ATOM 1270 C C . GLN A 1 154 ? 19.792 3.569 -14.424 1.00 85.94 154 GLN A C 1
ATOM 1272 O O . GLN A 1 154 ? 20.067 3.833 -15.598 1.00 85.94 154 GLN A O 1
ATOM 1277 N N . GLY A 1 155 ? 19.521 2.327 -14.007 1.00 86.25 155 GLY A N 1
ATOM 1278 C CA . GLY A 1 155 ? 19.480 1.167 -14.896 1.00 86.25 155 GLY A CA 1
ATOM 1279 C C . GLY A 1 155 ? 18.420 1.338 -15.981 1.00 86.25 155 GLY A C 1
ATOM 1280 O O . GLY A 1 155 ? 18.743 1.290 -17.168 1.00 86.25 155 GLY A O 1
ATOM 1281 N N . LEU A 1 156 ? 17.185 1.665 -15.585 1.00 90.19 156 LEU A N 1
ATOM 1282 C CA . LEU A 1 156 ? 16.091 1.889 -16.526 1.00 90.19 156 LEU A CA 1
ATOM 1283 C C . LEU A 1 156 ? 16.364 3.071 -17.463 1.00 90.19 156 LEU A C 1
ATOM 1285 O O . LEU A 1 156 ? 16.148 2.956 -18.669 1.00 90.19 156 LEU A O 1
ATOM 1289 N N . LEU A 1 157 ? 16.876 4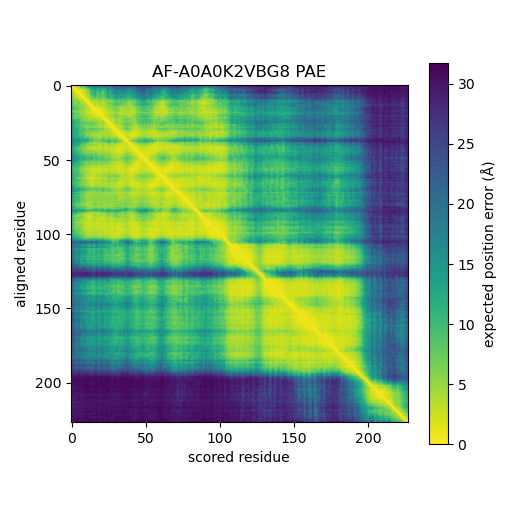.193 -16.946 1.00 90.56 157 LEU A N 1
ATOM 1290 C CA . LEU A 1 157 ? 17.233 5.355 -17.771 1.00 90.56 157 LEU A CA 1
ATOM 1291 C C . LEU A 1 157 ? 18.285 5.010 -18.834 1.00 90.56 157 LEU A C 1
ATOM 1293 O O . LEU A 1 157 ? 18.154 5.433 -19.984 1.00 90.56 157 LEU A O 1
ATOM 1297 N N . THR A 1 158 ? 19.296 4.220 -18.465 1.00 86.38 158 THR A N 1
ATOM 1298 C CA . THR A 1 158 ? 20.355 3.772 -19.381 1.00 86.38 158 THR A CA 1
ATOM 1299 C C . THR A 1 158 ? 19.784 2.882 -20.482 1.00 86.38 158 THR A C 1
ATOM 1301 O O . THR A 1 158 ? 20.029 3.137 -21.664 1.00 86.38 158 THR A O 1
ATOM 1304 N N . SER A 1 159 ? 18.952 1.898 -20.125 1.00 88.75 159 SER A N 1
ATOM 1305 C CA . SER A 1 159 ? 18.270 1.043 -21.103 1.00 88.75 159 SER A CA 1
ATOM 1306 C C . SER A 1 159 ? 17.353 1.848 -22.025 1.00 88.75 159 SER A C 1
ATOM 1308 O O . SER A 1 159 ? 17.385 1.662 -23.238 1.00 88.75 159 SER A O 1
ATOM 1310 N N . CYS A 1 160 ? 16.595 2.809 -21.490 1.00 91.25 160 CYS A N 1
ATOM 1311 C CA . CYS A 1 160 ? 15.723 3.666 -22.292 1.00 91.25 160 CYS A CA 1
ATOM 1312 C C . CYS A 1 160 ? 16.510 4.534 -23.288 1.00 91.25 160 CYS A C 1
ATOM 1314 O O . CYS A 1 160 ? 16.059 4.742 -24.416 1.00 91.25 160 CYS A O 1
ATOM 1316 N N . LEU A 1 161 ? 17.692 5.028 -22.901 1.00 89.12 161 LEU A N 1
ATOM 1317 C CA . LEU A 1 161 ? 18.575 5.765 -23.806 1.00 89.12 161 LEU A CA 1
ATOM 1318 C C . LEU A 1 161 ? 19.094 4.865 -24.934 1.00 89.12 161 LEU A C 1
ATOM 1320 O O . LEU A 1 161 ? 19.055 5.268 -26.096 1.00 89.12 161 LEU A O 1
ATOM 1324 N N . GLN A 1 162 ? 19.512 3.637 -24.614 1.00 86.94 162 GLN A N 1
ATOM 1325 C CA . GLN A 1 162 ? 19.921 2.648 -25.615 1.00 86.94 162 GLN A CA 1
ATOM 1326 C C . GLN A 1 162 ? 18.776 2.320 -26.580 1.00 86.94 162 GLN A C 1
ATOM 1328 O O . GLN A 1 162 ? 18.961 2.406 -27.790 1.00 86.94 162 GLN A O 1
ATOM 1333 N N . TRP A 1 163 ? 17.573 2.035 -26.072 1.00 90.75 163 TRP A N 1
ATOM 1334 C CA . TRP A 1 163 ? 16.400 1.747 -26.905 1.00 90.75 163 TRP A CA 1
ATOM 1335 C C . TRP A 1 163 ? 16.055 2.905 -27.832 1.00 90.75 163 TRP A C 1
ATOM 1337 O O . TRP A 1 163 ? 15.798 2.696 -29.017 1.00 90.75 163 TRP A O 1
ATOM 1347 N N . LYS A 1 164 ? 16.098 4.135 -27.313 1.00 89.19 164 LYS A N 1
ATOM 1348 C CA . LYS A 1 164 ? 15.880 5.342 -28.108 1.00 89.19 164 LYS A CA 1
ATOM 1349 C C . LYS A 1 164 ? 16.936 5.504 -29.202 1.00 89.19 164 LYS A C 1
ATOM 1351 O O . LYS A 1 164 ? 16.571 5.908 -30.300 1.00 89.19 164 LYS A O 1
ATOM 1356 N N . ASN A 1 165 ? 18.204 5.208 -28.920 1.00 86.31 165 ASN A N 1
ATOM 1357 C CA . ASN A 1 165 ? 19.288 5.312 -29.901 1.00 86.31 165 ASN A CA 1
ATOM 1358 C C . ASN A 1 165 ? 19.193 4.222 -30.978 1.00 86.31 165 ASN A C 1
ATOM 1360 O O . ASN A 1 165 ? 19.432 4.506 -32.147 1.00 86.31 165 ASN A O 1
ATOM 1364 N N . CYS A 1 166 ? 18.810 2.999 -30.604 1.00 90.50 166 CYS A N 1
ATOM 1365 C CA . CYS A 1 166 ? 18.645 1.888 -31.541 1.00 90.50 166 CYS A CA 1
ATOM 1366 C C . CYS A 1 166 ? 17.388 2.033 -32.411 1.00 90.50 166 CYS A C 1
ATOM 1368 O O . CYS A 1 166 ? 17.427 1.730 -33.599 1.00 90.50 166 CYS A O 1
ATOM 1370 N N . SER A 1 1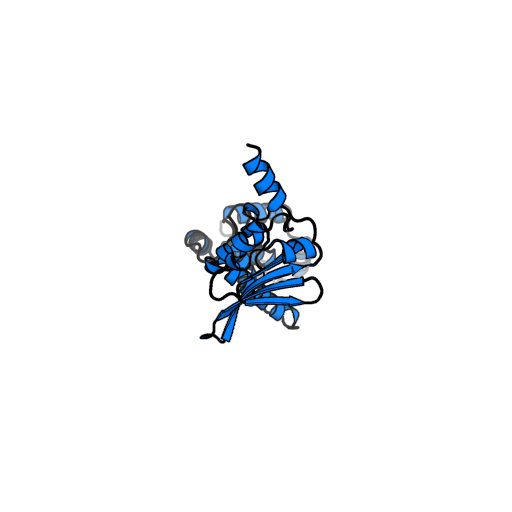67 ? 16.263 2.472 -31.836 1.00 91.56 167 SER A N 1
ATOM 1371 C CA . SER A 1 167 ? 15.003 2.646 -32.566 1.00 91.56 167 SER A CA 1
ATOM 1372 C C . SER A 1 167 ? 14.139 3.767 -31.968 1.00 91.56 167 SER A C 1
ATOM 1374 O O . SER A 1 167 ? 13.265 3.527 -31.124 1.00 91.56 167 SER A O 1
ATOM 1376 N N . PRO A 1 168 ? 14.323 5.021 -32.428 1.00 90.06 168 PRO A N 1
ATOM 1377 C CA . PRO A 1 168 ? 13.577 6.170 -31.916 1.00 90.06 168 PRO A CA 1
ATOM 1378 C C . PRO A 1 168 ? 12.061 6.061 -32.123 1.00 90.06 168 PRO A C 1
ATOM 1380 O O . PRO A 1 168 ? 11.283 6.509 -31.279 1.00 90.06 168 PRO A O 1
ATOM 1383 N N . THR A 1 169 ? 11.632 5.493 -33.254 1.00 92.44 169 THR A N 1
ATOM 1384 C CA . THR A 1 169 ? 10.211 5.356 -33.608 1.00 92.44 169 THR A CA 1
ATOM 1385 C C . THR A 1 169 ? 9.517 4.340 -32.710 1.00 92.44 169 THR A C 1
ATOM 1387 O O . THR A 1 169 ? 8.452 4.642 -32.172 1.00 92.44 169 THR A O 1
ATOM 1390 N N . LEU A 1 170 ? 10.148 3.184 -32.473 1.00 90.75 170 LEU A N 1
ATOM 1391 C CA . LEU A 1 170 ? 9.621 2.174 -31.556 1.00 90.75 170 LEU A CA 1
ATOM 1392 C C . LEU A 1 170 ? 9.530 2.726 -30.133 1.00 90.75 170 LEU A C 1
ATOM 1394 O O . LEU A 1 170 ? 8.496 2.588 -29.490 1.00 90.75 170 LEU A O 1
ATOM 1398 N N . TYR A 1 171 ? 10.568 3.426 -29.668 1.00 92.69 171 TYR A N 1
ATOM 1399 C CA . TYR A 1 171 ? 10.563 4.030 -28.337 1.00 92.69 171 TYR A CA 1
ATOM 1400 C C . TYR A 1 171 ? 9.401 5.021 -28.154 1.00 92.69 171 TYR A C 1
ATOM 1402 O O . TYR A 1 171 ? 8.693 4.982 -27.150 1.00 92.69 171 TYR A O 1
ATOM 1410 N N . LYS A 1 172 ? 9.158 5.895 -29.142 1.00 91.31 172 LYS A N 1
ATOM 1411 C CA . LYS A 1 172 ? 8.015 6.825 -29.115 1.00 91.31 172 LYS A CA 1
ATOM 1412 C C . LYS A 1 172 ? 6.675 6.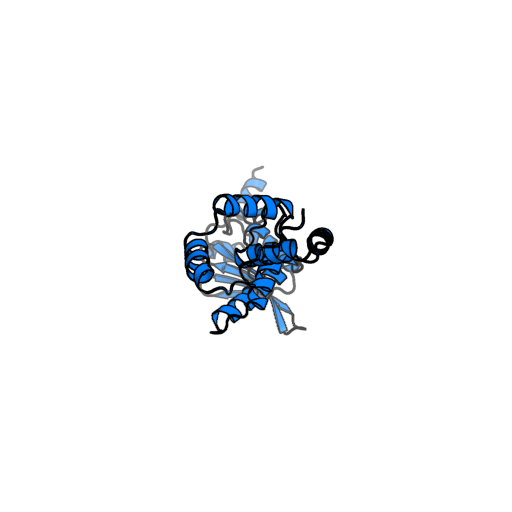091 -29.079 1.00 91.31 172 LYS A C 1
ATOM 1414 O O . LYS A 1 172 ? 5.768 6.559 -28.398 1.00 91.31 172 LYS A O 1
ATOM 1419 N N . HIS A 1 173 ? 6.554 4.977 -29.800 1.00 92.94 173 HIS A N 1
ATOM 1420 C CA . HIS A 1 173 ? 5.343 4.164 -29.783 1.00 92.94 173 HIS A CA 1
ATOM 1421 C C . HIS A 1 173 ? 5.125 3.530 -28.405 1.00 92.94 173 HIS A C 1
ATOM 1423 O O . HIS A 1 173 ? 4.067 3.728 -27.825 1.00 92.94 173 HIS A O 1
ATOM 1429 N N . LEU A 1 174 ? 6.149 2.906 -27.815 1.00 92.06 174 LEU A N 1
ATOM 1430 C CA . LEU A 1 174 ? 6.066 2.315 -26.473 1.00 92.06 174 LEU A CA 1
ATOM 1431 C C . LEU A 1 174 ? 5.664 3.332 -25.395 1.00 92.06 174 LEU A C 1
ATOM 1433 O O . LEU A 1 174 ? 4.839 3.027 -24.542 1.00 92.06 174 LEU A O 1
ATOM 1437 N N . VAL A 1 175 ? 6.205 4.554 -25.456 1.00 90.88 175 VAL A N 1
ATOM 1438 C CA . VAL A 1 175 ? 5.810 5.641 -24.542 1.00 90.88 175 VAL A CA 1
ATOM 1439 C C . VAL A 1 175 ? 4.353 6.060 -24.759 1.00 90.88 175 VAL A C 1
ATOM 1441 O O . VAL A 1 175 ? 3.676 6.422 -23.802 1.00 90.88 175 VAL A O 1
ATOM 1444 N N . LYS A 1 176 ? 3.871 6.057 -26.007 1.00 90.31 176 LYS A N 1
ATOM 1445 C CA . LYS A 1 176 ? 2.503 6.468 -26.347 1.00 90.31 176 LYS A CA 1
ATOM 1446 C C . LYS A 1 176 ? 1.463 5.435 -25.907 1.00 90.31 176 LYS A C 1
ATOM 1448 O O . LYS A 1 176 ? 0.403 5.835 -25.442 1.00 90.31 176 LYS A O 1
ATOM 1453 N N . GLU A 1 177 ? 1.764 4.150 -26.066 1.00 91.12 177 GLU A N 1
ATOM 1454 C CA . GLU A 1 177 ? 0.853 3.058 -25.700 1.00 91.12 177 GLU A CA 1
ATOM 1455 C C . GLU A 1 177 ? 0.751 2.847 -24.175 1.00 91.12 177 GLU A C 1
ATOM 1457 O O . GLU A 1 177 ? -0.122 2.114 -23.728 1.00 91.12 177 GLU A O 1
ATOM 1462 N N . ASP A 1 178 ? 1.629 3.474 -23.374 1.00 85.94 178 ASP A N 1
ATOM 1463 C CA . ASP A 1 178 ? 1.665 3.412 -21.894 1.00 85.94 178 ASP A CA 1
ATOM 1464 C C . ASP A 1 178 ? 1.636 1.978 -21.323 1.00 85.94 178 ASP A C 1
ATOM 1466 O O . ASP A 1 178 ? 1.229 1.740 -20.189 1.00 85.94 178 ASP A O 1
ATOM 1470 N N . LEU A 1 179 ? 2.111 1.003 -22.107 1.00 85.19 179 LEU A N 1
ATOM 1471 C CA . LEU A 1 179 ? 2.235 -0.399 -21.686 1.00 85.19 179 LEU A CA 1
ATOM 1472 C C . LEU A 1 179 ? 3.336 -0.584 -20.637 1.00 85.19 179 LEU A C 1
ATOM 1474 O O . LEU A 1 179 ? 3.289 -1.504 -19.824 1.00 85.19 179 LEU A O 1
ATOM 1478 N N . ILE A 1 180 ? 4.350 0.280 -20.686 1.00 90.50 180 ILE A N 1
ATOM 1479 C CA . ILE A 1 180 ? 5.499 0.298 -19.787 1.00 90.50 180 ILE A CA 1
ATOM 1480 C C . ILE A 1 180 ? 5.673 1.743 -19.320 1.00 90.50 180 ILE A C 1
ATOM 1482 O O . ILE A 1 180 ? 5.614 2.681 -20.119 1.00 90.50 180 ILE A O 1
ATOM 1486 N N . CYS A 1 181 ? 5.928 1.936 -18.029 1.00 92.31 181 CYS A N 1
ATOM 1487 C CA . CYS A 1 181 ? 6.206 3.241 -17.449 1.00 92.31 181 CYS A CA 1
ATOM 1488 C C . CYS A 1 181 ? 7.594 3.728 -17.893 1.00 92.31 181 CYS A C 1
ATOM 1490 O O . CYS A 1 181 ? 8.595 3.508 -17.209 1.00 92.31 181 CYS A O 1
ATOM 1492 N N . LEU A 1 182 ? 7.646 4.407 -19.041 1.00 92.12 182 LEU A N 1
ATOM 1493 C CA . LEU A 1 182 ? 8.874 4.917 -19.652 1.00 92.12 182 LEU A CA 1
ATOM 1494 C C . LEU A 1 182 ? 9.004 6.446 -19.531 1.00 92.12 182 LEU A C 1
ATOM 1496 O O . LEU A 1 182 ? 8.004 7.172 -19.557 1.00 92.12 182 LEU A O 1
ATOM 1500 N N . PRO A 1 183 ? 10.237 6.980 -19.449 1.00 90.94 183 PRO A N 1
ATOM 1501 C CA . PRO A 1 183 ? 10.469 8.415 -19.463 1.00 90.94 183 PRO A CA 1
ATOM 1502 C C . PRO A 1 183 ? 10.141 9.024 -20.830 1.00 90.94 183 PRO A C 1
ATOM 1504 O O . PRO A 1 183 ? 10.405 8.453 -21.892 1.00 90.94 183 PRO A O 1
ATOM 1507 N N . TRP A 1 184 ? 9.629 10.255 -20.811 1.00 89.00 184 TRP A N 1
ATOM 1508 C CA . TRP A 1 184 ? 9.317 10.982 -22.038 1.00 89.00 184 TRP A CA 1
ATOM 1509 C C . TRP A 1 184 ? 10.584 11.200 -22.902 1.00 89.00 184 TRP A C 1
ATOM 1511 O O . TRP A 1 184 ? 11.633 11.561 -22.357 1.00 89.00 184 TRP A O 1
ATOM 1521 N N . PRO A 1 185 ? 10.532 11.050 -24.243 1.00 84.44 185 PRO A N 1
ATOM 1522 C CA . PRO A 1 185 ? 11.723 11.079 -25.097 1.00 84.44 185 PRO A CA 1
ATOM 1523 C C . PRO A 1 185 ? 12.602 12.327 -24.959 1.00 84.44 185 PRO A C 1
ATOM 1525 O O . PRO A 1 185 ? 13.828 12.221 -25.054 1.00 84.44 185 PRO A O 1
ATOM 1528 N N . GLY A 1 186 ? 12.016 13.507 -24.730 1.00 83.50 186 GLY A N 1
ATOM 1529 C CA . GLY A 1 186 ? 12.803 14.723 -24.514 1.00 83.50 186 GLY A CA 1
ATOM 1530 C C . GLY A 1 186 ? 13.333 14.878 -23.086 1.00 83.50 186 GLY A C 1
ATOM 1531 O O . GLY A 1 186 ? 14.333 15.565 -22.903 1.00 83.50 186 GLY A O 1
ATOM 1532 N N . HIS A 1 187 ? 12.774 14.174 -22.091 1.00 83.81 187 HIS A N 1
ATOM 1533 C CA . HIS A 1 187 ? 13.414 14.040 -20.777 1.00 83.81 187 HIS A CA 1
ATOM 1534 C C . HIS A 1 187 ? 14.748 13.299 -20.923 1.00 83.81 187 HIS A C 1
ATOM 1536 O O . HIS A 1 187 ? 15.764 13.766 -20.413 1.00 83.81 187 HIS A O 1
ATOM 1542 N N . LEU A 1 188 ? 14.767 12.222 -21.719 1.00 84.50 188 LEU A N 1
ATOM 1543 C CA . LEU A 1 188 ? 16.002 11.517 -22.072 1.00 84.50 188 LEU A CA 1
ATOM 1544 C C . LEU A 1 188 ? 16.960 12.374 -22.900 1.00 84.50 188 LEU A C 1
ATOM 1546 O O . LEU A 1 188 ? 18.161 12.294 -22.686 1.00 84.50 188 LEU A O 1
ATOM 1550 N N . THR A 1 189 ? 16.465 13.194 -23.838 1.00 81.50 189 THR A N 1
ATOM 1551 C CA . THR A 1 189 ? 17.337 14.117 -24.593 1.00 81.50 189 THR A CA 1
ATOM 1552 C C . THR A 1 189 ? 18.032 15.092 -23.651 1.00 81.50 189 THR A C 1
ATOM 1554 O O . THR A 1 189 ? 19.240 15.255 -23.745 1.00 81.50 189 THR A O 1
ATOM 1557 N N . ARG A 1 190 ? 17.293 15.692 -22.713 1.00 81.38 190 ARG A N 1
ATOM 1558 C CA . ARG A 1 190 ? 17.851 16.634 -21.739 1.00 81.38 190 ARG A CA 1
ATOM 1559 C C . ARG A 1 190 ? 18.873 15.971 -20.816 1.00 81.38 190 ARG A C 1
ATOM 1561 O O . ARG A 1 190 ? 19.920 16.552 -20.558 1.00 81.38 190 ARG A O 1
ATOM 1568 N N . LEU A 1 191 ? 18.583 14.757 -20.344 1.00 76.88 191 LEU A N 1
ATOM 1569 C CA . LEU A 1 191 ? 19.535 13.968 -19.558 1.00 76.88 191 LEU A CA 1
ATOM 1570 C C . LEU A 1 191 ? 20.792 13.647 -20.375 1.00 76.88 191 LEU A C 1
ATOM 1572 O O . LEU A 1 191 ? 21.894 13.927 -19.927 1.00 76.88 191 LEU A O 1
ATOM 1576 N N . SER A 1 192 ? 20.637 13.137 -21.597 1.00 73.00 192 SER A N 1
ATOM 1577 C CA . SER A 1 192 ? 21.761 12.821 -22.484 1.00 73.00 192 SER A CA 1
ATOM 1578 C C . SER A 1 192 ? 22.596 14.051 -22.835 1.00 73.00 192 SER A C 1
ATOM 1580 O O . SER A 1 192 ? 23.809 13.936 -22.914 1.00 73.00 192 SER A O 1
ATOM 1582 N N . GLN A 1 193 ? 21.984 15.221 -23.022 1.00 68.56 193 GLN A N 1
ATOM 1583 C CA . GLN A 1 193 ? 22.703 16.475 -23.265 1.00 68.56 193 GLN A CA 1
ATOM 1584 C C . GLN A 1 193 ? 23.558 16.893 -22.066 1.00 68.56 193 GLN A C 1
ATOM 1586 O O . GLN A 1 193 ? 24.659 17.391 -22.266 1.00 68.56 193 GLN A O 1
ATOM 1591 N N . ALA A 1 194 ? 23.093 16.644 -20.838 1.00 63.22 194 ALA A N 1
ATOM 1592 C CA . ALA A 1 194 ? 23.894 16.880 -19.640 1.00 63.22 194 ALA A CA 1
ATOM 1593 C C . ALA A 1 194 ? 25.125 15.955 -19.567 1.00 63.22 194 ALA A C 1
ATOM 1595 O O . ALA A 1 194 ? 26.168 16.385 -19.093 1.00 63.22 194 ALA A O 1
ATOM 1596 N N . PHE A 1 195 ? 25.027 14.722 -20.081 1.00 56.91 195 PHE A N 1
ATOM 1597 C CA . PHE A 1 195 ? 26.158 13.786 -20.163 1.00 56.91 195 PHE A CA 1
ATOM 1598 C C . PHE A 1 195 ? 27.075 14.033 -21.374 1.00 56.91 195 PHE A C 1
ATOM 1600 O O . PHE A 1 195 ? 28.277 13.807 -21.293 1.00 56.91 195 PHE A O 1
ATOM 1607 N N . ASN A 1 196 ? 26.531 14.519 -22.493 1.00 53.22 196 ASN A N 1
ATOM 1608 C CA . ASN A 1 196 ? 27.289 14.787 -23.720 1.00 53.22 196 ASN A CA 1
ATOM 1609 C C . ASN A 1 196 ? 28.092 16.099 -23.674 1.00 53.22 196 ASN A C 1
ATOM 1611 O O . ASN A 1 196 ? 28.871 16.367 -24.583 1.00 53.22 196 ASN A O 1
ATOM 1615 N N . LEU A 1 197 ? 27.942 16.922 -22.631 1.00 47.97 197 LEU A N 1
ATOM 1616 C CA . LEU A 1 197 ? 28.796 18.101 -22.436 1.00 47.97 197 LEU A CA 1
ATOM 1617 C C . LEU A 1 197 ? 30.274 17.731 -22.191 1.00 47.97 197 LEU A C 1
ATOM 1619 O O . LEU A 1 197 ? 31.137 18.567 -22.437 1.00 47.97 197 LEU A O 1
ATOM 1623 N N . ASP A 1 198 ? 30.566 16.474 -21.836 1.00 45.53 198 ASP A N 1
ATOM 1624 C CA . ASP A 1 198 ? 31.930 15.948 -21.693 1.00 45.53 198 ASP A CA 1
ATOM 1625 C C . ASP A 1 198 ? 32.417 15.115 -22.897 1.00 45.53 198 ASP A C 1
ATOM 1627 O O . ASP A 1 198 ? 33.521 14.572 -22.859 1.00 45.53 198 ASP A O 1
ATOM 1631 N N . THR A 1 199 ? 31.663 15.018 -24.004 1.00 44.16 199 THR A N 1
ATOM 1632 C CA . THR A 1 199 ? 32.071 14.211 -25.176 1.00 44.16 199 THR A CA 1
ATOM 1633 C C . THR A 1 199 ? 33.016 14.944 -26.131 1.00 44.16 199 THR A C 1
ATOM 1635 O O . THR A 1 199 ? 32.881 14.863 -27.353 1.00 44.16 199 THR A O 1
ATOM 1638 N N . GLY A 1 200 ? 34.050 15.587 -25.592 1.00 53.12 200 GLY A N 1
ATOM 1639 C CA . GLY A 1 200 ? 35.354 15.387 -26.216 1.00 53.12 200 GLY A CA 1
ATOM 1640 C C . GLY A 1 200 ? 35.687 13.898 -26.087 1.00 53.12 200 GLY A C 1
ATOM 1641 O O . GLY A 1 200 ? 35.347 13.289 -25.075 1.00 53.12 200 GLY A O 1
ATOM 1642 N N . ILE A 1 201 ? 36.284 13.275 -27.108 1.00 56.34 201 ILE A N 1
ATOM 1643 C CA . ILE A 1 201 ? 36.744 11.878 -27.018 1.00 56.34 201 ILE A CA 1
ATOM 1644 C C . ILE A 1 201 ? 37.440 11.698 -25.664 1.00 56.34 201 ILE A C 1
ATOM 1646 O O . ILE A 1 201 ? 38.437 12.378 -25.410 1.00 56.34 201 ILE A O 1
ATOM 1650 N N . ALA A 1 202 ? 36.901 10.827 -24.800 1.00 60.06 202 ALA A N 1
ATOM 1651 C CA . ALA A 1 202 ? 37.451 10.602 -23.468 1.00 60.06 202 ALA A CA 1
ATOM 1652 C C . ALA A 1 202 ? 38.962 10.369 -23.589 1.00 60.06 202 ALA A C 1
ATOM 1654 O O . ALA A 1 202 ? 39.400 9.632 -24.474 1.00 60.06 202 ALA A O 1
ATOM 1655 N N . ASN A 1 203 ? 39.776 11.000 -22.739 1.00 58.75 203 ASN A N 1
ATOM 1656 C CA . ASN A 1 203 ? 41.238 10.954 -22.881 1.00 58.75 203 ASN A CA 1
ATOM 1657 C C . ASN A 1 203 ? 41.788 9.517 -22.928 1.00 58.75 203 ASN A C 1
ATOM 1659 O O . ASN A 1 203 ? 42.789 9.268 -23.594 1.00 58.75 203 ASN A O 1
ATOM 1663 N N . SER A 1 204 ? 41.109 8.563 -22.285 1.00 59.19 204 SER A N 1
ATOM 1664 C CA . SER A 1 204 ? 41.381 7.125 -22.378 1.00 59.19 204 SER A CA 1
ATOM 1665 C C . SER A 1 204 ? 41.140 6.567 -23.785 1.00 59.19 204 SER A C 1
ATOM 1667 O O . SER A 1 204 ? 42.034 5.938 -24.345 1.00 59.19 204 SER A O 1
ATOM 1669 N N . SER A 1 205 ? 39.987 6.852 -24.391 1.00 63.25 205 SER A N 1
ATOM 1670 C CA . SER A 1 205 ? 39.670 6.492 -25.779 1.00 63.25 205 SER A CA 1
ATOM 1671 C C . SER A 1 205 ? 40.600 7.190 -26.770 1.00 63.25 205 SER A C 1
ATOM 1673 O O . SER A 1 205 ? 41.049 6.571 -27.727 1.00 63.25 205 SER A O 1
ATOM 1675 N N . ARG A 1 206 ? 40.972 8.452 -26.519 1.00 67.50 206 ARG A N 1
ATOM 1676 C CA . ARG A 1 206 ? 41.939 9.189 -27.345 1.00 67.50 206 ARG A CA 1
ATOM 1677 C C . ARG A 1 206 ? 43.326 8.562 -27.264 1.00 67.50 206 ARG A C 1
ATOM 1679 O O . ARG A 1 206 ? 43.968 8.395 -28.289 1.00 67.50 206 ARG A O 1
ATOM 1686 N N . LYS A 1 207 ? 43.772 8.182 -26.066 1.00 69.69 207 LYS A N 1
ATOM 1687 C CA . LYS A 1 207 ? 45.058 7.511 -25.841 1.00 69.69 207 LYS A CA 1
ATOM 1688 C C . LYS A 1 207 ? 45.084 6.115 -26.463 1.00 69.69 207 LYS A C 1
ATOM 1690 O O . LYS A 1 207 ? 46.080 5.753 -27.074 1.00 69.69 207 LYS A O 1
ATOM 1695 N N . TYR A 1 208 ? 43.984 5.367 -26.370 1.00 73.50 208 TYR A N 1
ATOM 1696 C CA . TYR A 1 208 ? 43.825 4.088 -27.061 1.00 73.50 208 TYR A CA 1
ATOM 1697 C C . TYR A 1 208 ? 43.913 4.258 -28.583 1.00 73.50 208 TYR A C 1
ATOM 1699 O O . TYR A 1 208 ? 44.721 3.592 -29.222 1.00 73.50 208 TYR A O 1
ATOM 1707 N N . LEU A 1 209 ? 43.150 5.196 -29.156 1.00 73.38 209 LEU A N 1
ATOM 1708 C CA . LEU A 1 209 ? 43.174 5.473 -30.594 1.00 73.38 209 LEU A CA 1
ATOM 1709 C C . LEU A 1 209 ? 44.560 5.955 -31.054 1.00 73.38 209 LEU A C 1
ATOM 1711 O O . LEU A 1 209 ? 45.071 5.455 -32.047 1.00 73.38 209 LEU A O 1
ATOM 1715 N N . LEU A 1 210 ? 45.211 6.852 -30.306 1.00 74.44 210 LEU A N 1
ATOM 1716 C CA . LEU A 1 210 ? 46.566 7.334 -30.610 1.00 74.44 210 LEU A CA 1
ATOM 1717 C C . LEU A 1 210 ? 47.626 6.231 -30.541 1.00 74.44 210 LEU A C 1
ATOM 1719 O O . LEU A 1 210 ? 48.559 6.254 -31.334 1.00 74.44 210 LEU A O 1
ATOM 1723 N N . ASN A 1 211 ? 47.483 5.268 -29.628 1.00 75.81 211 ASN A N 1
ATOM 1724 C CA . ASN A 1 211 ? 48.385 4.119 -29.547 1.00 75.81 211 ASN A CA 1
ATOM 1725 C C . ASN A 1 211 ? 48.110 3.084 -30.644 1.00 75.81 211 ASN A C 1
ATOM 1727 O O . ASN A 1 211 ? 49.023 2.373 -31.044 1.00 75.81 211 ASN A O 1
ATOM 1731 N N . ARG A 1 212 ? 46.867 3.003 -31.133 1.00 73.00 212 ARG A N 1
ATOM 1732 C CA . ARG A 1 212 ? 46.451 2.039 -32.156 1.00 73.00 212 ARG A CA 1
ATOM 1733 C C . ARG A 1 212 ? 46.769 2.502 -33.577 1.00 73.00 212 ARG A C 1
ATOM 1735 O O . ARG A 1 212 ? 47.082 1.672 -34.418 1.00 73.00 212 ARG A O 1
ATOM 1742 N N . VAL A 1 213 ? 46.720 3.807 -33.849 1.00 75.94 213 VAL A N 1
ATOM 1743 C CA . VAL A 1 213 ? 46.981 4.391 -35.182 1.00 75.94 213 VAL A CA 1
ATOM 1744 C C . VAL A 1 213 ? 48.352 4.005 -35.779 1.00 75.94 213 VAL A C 1
ATOM 1746 O O . VAL A 1 213 ? 48.387 3.684 -36.964 1.00 75.94 213 VAL A O 1
ATOM 1749 N N . PRO A 1 214 ? 49.465 3.964 -35.018 1.00 74.50 214 PRO A N 1
ATOM 1750 C CA . PRO A 1 214 ? 50.764 3.502 -35.519 1.00 74.50 214 PRO A CA 1
ATOM 1751 C C . PRO A 1 214 ? 50.818 2.007 -35.871 1.00 74.50 214 PRO A C 1
ATOM 1753 O O . PRO A 1 214 ? 51.720 1.593 -36.593 1.00 74.50 214 PRO A O 1
ATOM 1756 N N . GLU A 1 215 ? 49.890 1.198 -35.351 1.00 76.56 215 GLU A N 1
ATOM 1757 C CA . GLU A 1 215 ? 49.828 -0.254 -35.579 1.00 76.56 215 GLU A CA 1
ATOM 1758 C C . GLU A 1 215 ? 48.988 -0.626 -36.812 1.00 76.56 215 GLU A C 1
ATOM 1760 O O . GLU A 1 215 ? 48.928 -1.797 -37.185 1.00 76.56 215 GLU A O 1
ATOM 1765 N N . LEU A 1 216 ? 48.323 0.352 -37.436 1.00 76.81 216 LEU A N 1
ATOM 1766 C CA . LEU A 1 216 ? 47.490 0.140 -38.617 1.00 76.81 216 LEU A CA 1
ATOM 1767 C C . LEU A 1 216 ? 48.354 0.051 -39.878 1.00 76.81 216 LEU A C 1
ATOM 1769 O O . LEU A 1 216 ? 49.258 0.858 -40.107 1.00 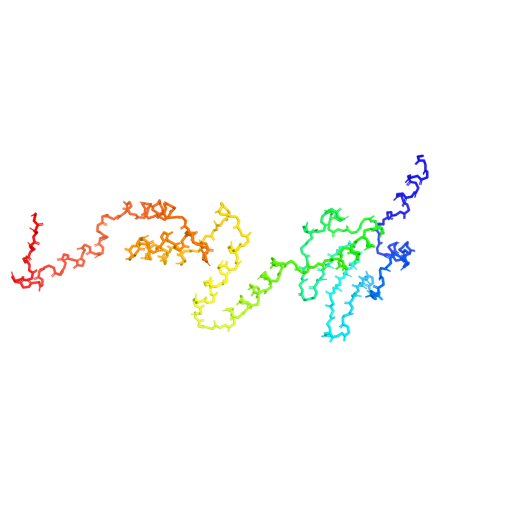76.81 216 LEU A O 1
ATOM 1773 N N . THR A 1 217 ? 48.045 -0.910 -40.743 1.00 73.56 217 THR A N 1
ATOM 1774 C CA . THR A 1 217 ? 48.693 -1.033 -42.053 1.00 73.56 217 THR A CA 1
ATOM 1775 C C . THR A 1 217 ? 48.292 0.118 -42.985 1.00 73.56 217 THR A C 1
ATOM 1777 O O . THR A 1 217 ? 47.259 0.767 -42.811 1.00 73.56 217 THR A O 1
ATOM 1780 N N . SER A 1 218 ? 49.080 0.381 -44.035 1.00 67.25 218 SER A N 1
ATOM 1781 C CA . SER A 1 218 ? 48.843 1.496 -44.975 1.00 67.25 218 SER A CA 1
ATOM 1782 C C . SER A 1 218 ? 47.479 1.461 -45.687 1.00 67.25 218 SER A C 1
ATOM 1784 O O . SER A 1 218 ? 47.049 2.479 -46.227 1.00 67.25 218 SER A O 1
ATOM 1786 N N . ASN A 1 219 ? 46.795 0.311 -45.694 1.00 65.50 219 ASN A N 1
ATOM 1787 C CA . ASN A 1 219 ? 45.432 0.173 -46.214 1.00 65.50 219 ASN A CA 1
ATOM 1788 C C . ASN A 1 219 ? 44.352 0.458 -45.159 1.00 65.50 219 ASN A C 1
ATOM 1790 O O . ASN A 1 219 ? 43.278 0.924 -45.521 1.00 65.50 219 ASN A O 1
ATOM 1794 N N . GLU A 1 220 ? 44.636 0.239 -43.875 1.00 63.75 220 GLU A N 1
ATOM 1795 C CA . GLU A 1 220 ? 43.717 0.502 -42.757 1.00 63.75 220 GLU A CA 1
ATOM 1796 C C . GLU A 1 220 ? 43.743 1.972 -42.312 1.00 63.75 220 GLU A C 1
ATOM 1798 O O . GLU A 1 220 ? 42.780 2.466 -41.735 1.00 63.75 220 GLU A O 1
ATOM 1803 N N . ASN A 1 221 ? 44.823 2.696 -42.622 1.00 63.38 221 ASN A N 1
ATOM 1804 C CA . ASN A 1 221 ? 44.962 4.126 -42.330 1.00 63.38 221 ASN A CA 1
ATOM 1805 C C . ASN A 1 221 ? 44.340 5.041 -43.412 1.00 63.38 221 ASN A C 1
ATOM 1807 O O . ASN A 1 221 ? 44.527 6.258 -43.399 1.00 63.38 221 ASN A O 1
ATOM 1811 N N . LYS A 1 222 ? 43.619 4.471 -44.386 1.00 67.06 222 LYS A N 1
ATOM 1812 C CA . LYS A 1 222 ? 42.867 5.237 -45.387 1.00 67.06 222 LYS A CA 1
ATOM 1813 C C . LYS A 1 222 ? 41.466 5.514 -44.860 1.00 67.06 222 LYS A C 1
ATOM 1815 O O . LYS A 1 222 ? 40.592 4.655 -44.909 1.00 67.06 222 LYS A O 1
ATOM 1820 N N . ILE A 1 223 ? 41.248 6.734 -44.384 1.00 62.97 223 ILE A N 1
ATOM 1821 C CA . ILE A 1 223 ? 39.909 7.222 -44.056 1.00 62.97 223 ILE A CA 1
ATOM 1822 C C . ILE A 1 223 ? 39.282 7.721 -45.359 1.00 62.97 223 ILE A C 1
ATOM 1824 O O . ILE A 1 223 ? 39.702 8.744 -45.898 1.00 62.97 223 ILE A O 1
ATOM 1828 N N . ILE A 1 224 ? 38.301 6.987 -45.881 1.00 63.03 224 ILE A N 1
ATOM 1829 C CA . ILE A 1 224 ? 37.455 7.477 -46.971 1.00 63.03 224 ILE A CA 1
ATOM 1830 C C . ILE A 1 224 ? 36.366 8.322 -46.317 1.00 63.03 224 ILE A C 1
ATOM 1832 O O . ILE A 1 224 ? 35.513 7.801 -45.600 1.00 63.03 224 ILE A O 1
ATOM 1836 N N . ILE A 1 225 ? 36.448 9.635 -46.507 1.00 45.53 225 ILE A N 1
ATOM 1837 C CA . ILE A 1 225 ? 35.371 10.554 -46.152 1.00 45.53 225 ILE A CA 1
ATOM 1838 C C . ILE A 1 225 ? 34.566 10.744 -47.432 1.00 45.53 225 ILE A C 1
ATOM 1840 O O . ILE A 1 225 ? 34.999 11.482 -48.316 1.00 45.53 225 ILE A O 1
ATOM 1844 N N . ASP A 1 226 ? 33.440 10.044 -47.548 1.00 43.94 226 ASP A N 1
ATOM 1845 C CA . ASP A 1 226 ? 32.457 10.357 -48.585 1.00 43.94 226 ASP A CA 1
ATOM 1846 C C . ASP A 1 226 ? 31.797 11.693 -48.218 1.00 43.94 226 ASP A C 1
ATOM 1848 O O . ASP A 1 226 ? 31.189 11.826 -47.150 1.00 43.94 226 ASP A O 1
ATOM 1852 N N . LEU A 1 227 ? 32.005 12.690 -49.082 1.00 37.62 227 LEU A N 1
ATOM 1853 C CA . LEU A 1 227 ? 31.378 14.013 -49.037 1.00 37.62 227 LEU A CA 1
ATOM 1854 C C . LEU A 1 227 ? 30.072 14.014 -49.832 1.00 37.62 227 LEU A C 1
ATOM 1856 O O . LEU A 1 227 ? 30.081 13.486 -50.967 1.00 37.62 227 LEU A O 1
#

Solvent-accessible surface area (backbone atoms only — not comparable to full-atom values): 13460 Å² total; per-residue (Å²): 109,69,67,59,50,53,50,55,62,65,36,47,34,93,42,46,67,53,38,67,73,67,47,62,71,83,56,56,62,88,75,53,50,80,48,78,55,93,66,28,44,34,38,36,25,70,37,81,91,79,73,40,54,52,30,37,42,38,36,39,53,85,29,35,65,46,42,29,49,51,96,40,74,53,61,64,78,81,43,37,92,71,35,78,76,62,36,61,52,35,47,66,44,55,41,50,50,53,54,48,60,72,68,56,68,88,48,70,67,57,57,51,52,50,53,41,54,55,54,53,54,54,58,74,76,41,98,62,88,56,64,68,57,56,51,49,45,50,44,61,63,39,71,83,40,55,83,88,69,55,79,79,53,70,68,58,51,53,52,51,50,50,45,37,72,77,36,52,68,59,43,54,47,46,50,70,69,60,82,50,88,60,81,56,72,65,60,52,49,55,53,48,51,68,62,52,74,65,68,58,74,50,69,66,59,46,51,51,50,64,66,45,59,80,72,48,51,87,77,71,70,60,82,82,78,89,126

Sequence (227 aa):
MEDYQKFLDSDRVDSIRELLEKFDRRNIPSGIDEISRNNEMMFLSFDWENQEIRFSLKVQENLKIQLYHQTMQIPLSDVRHICKESKITATSQVGSLLSYLKSLTCSKKLIINKAVELLESVVLDQVSEVRHVDFIIEQLKLAFTTLKQRRYSQGLLTSCLQWKNCSPTLYKHLVKEDLICLPWPGHLTRLSQAFNLDTGIANSSRKYLLNRVPELTSNENKIIIDL

Radius of gyration: 29.85 Å; Cα contacts (8 Å, |Δi|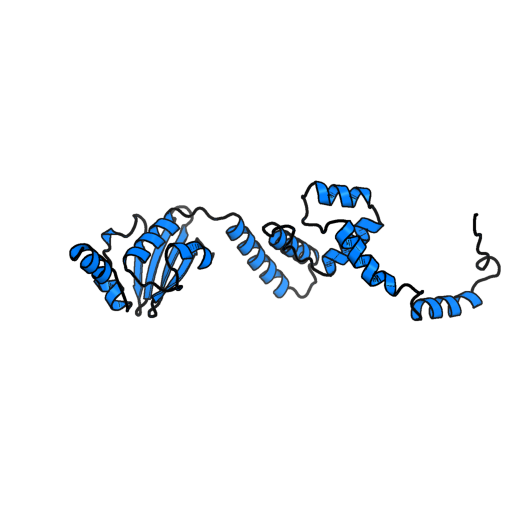>4): 208; chains: 1; bounding box: 78×42×79 Å

Foldseek 3Di:
DVVVVVVVVLFFDQWLVSLVVSADPVLQDPQWDWDDDDQKIKIWHADPVVRFTQWMWIQHGRQAIWIDGTPFTDDVVVVCVLPVPSGDGGSVSVSVVNVCSVPDDQDPLRVLVVVLVVLVVVCVPDPDPPVVSVQVSLQSVCVPPDLVRRDDDPVQLVVLLVCCVVPVPVSCVCVVVPPTSHHDPVVSVVVVVVVCVPPPPPVVNVVVCVVCQVVDDPVRNDDDDDD

Organism: Lepeophtheirus salmonis (NCBI:txid72036)

Nearest PDB structures (foldseek):
  6fxc-assembly1_AM  TM=7.765E-01  e=2.995E+00  Staphylococcus aureus
  3aum-assembly1_O  TM=7.782E-01  e=4.779E+00  Borreliella burgdorferi

Secondary structure (DSSP, 8-state):
-HHHHHHHHHHB-SSHHHHHHH--GGGSPTT-EEEEETTEEEEEEEETTTTEEEEEEEE-TTSBEEEEETTEEPPTTTTTTT-TTSB--BHHHHHHHHHHHHHPPPPHHHHHHHHHHHHHHHHHH-SS--HHHHHHHHHHHHHTS-TTT----HHHHHHHHHHHHH-HHHHHHHHHHTSS----HHHHHHHHHHHHTT-S--HHHHHHHHHHGGGS-TTTT------

Mean predicted aligned error: 13.61 Å

pLDDT: mean 81.38, std 11.41, range [37.62, 94.0]